Protein AF-A0A7V4H1N8-F1 (afdb_monomer)

Radius of gyration: 29.04 Å; Cα contacts (8 Å, |Δi|>4): 428; chains: 1; bounding box: 78×109×35 Å

Mean predicted aligned error: 13.59 Å

pLDDT: mean 73.39, std 21.51, range [33.09, 98.12]

Solvent-accessible surface area (backbone atoms only — not comparable to full-atom values): 13250 Å² total; per-residue (Å²): 132,89,78,88,85,82,90,78,92,80,89,81,82,91,89,83,93,83,90,78,86,80,76,76,77,77,75,70,74,79,65,76,69,74,79,71,74,61,67,60,74,43,73,48,53,51,88,74,30,43,25,30,51,66,88,40,84,41,83,59,72,70,41,77,42,72,74,36,90,90,30,36,21,34,62,51,60,20,40,83,95,45,52,34,33,47,34,38,64,31,66,91,41,71,71,44,54,27,16,41,36,35,38,37,34,39,89,49,87,56,62,81,44,67,63,59,52,39,61,76,29,47,44,42,25,52,69,87,46,76,58,65,59,37,29,22,35,67,70,40,51,20,93,80,40,88,93,43,79,34,27,34,33,31,44,24,27,65,66,65,44,80,46,37,60,70,40,35,42,35,39,34,47,69,47,72,45,77,50,52,28,34,35,33,47,30,31,16,75,55,69,58,86,66,60,46,66,75,40,78,69,77,92,70,71,77,83,83,77,65,80,84,74,61,80,86,67,90,78,135

Foldseek 3Di:
DDDDDDDDDDDDDDDDDDDDDPPPPPPPPPPPDPPPFFAFPDWAWLQQKWWQKQNDTDGFPWAAQPQHHPWIWGKFADDVPIWTKIKDAQAPPAFAWWKKKKKWKDPDQDDVCPLPVCQVFKWKDKQNHTAGFWFKADFDAQVRRPPGNITMMMTIDQGTDGDHHGIMMMITGHDHGIDITITIIGIGNHGGPRTDHTRDRPPDDDPPPPPPDDPCDDDD

Sequence (220 aa):
MTGHLQQERDQGCAWRRSGAAVLVLGAMLLAPAPCARALPSHELPVDGAVLVVDGSNTAPTVQRDVFGAGHHGVMLTGRRGIRNELRYVCRDVLEGAYCIGLPVVTPWDGYFSIGEADAWLLHIYHNDNRLVWTSHTEPLPPEKVAGQFRYQAELRVDQPVRLRPGDVVRFVWNADGGGQTLGALRLYAQRPDDAVGELEPPDGGKPRSIWLYAEWGETE

Secondary structure (DSSP, 8-state):
-------------------------------------PPPSEEE-GGG-EEEETTEEE---EETTBTBTT--EEEEEEBTTB-EEEEEE-SSPPSEEEEEEEEEE-SSS--TIIIIIHHHHEEEEETTEEE---EEE--B-GGGSTT-SS-EEEEEEEEEEEE-TT-EEEEEE-SSEEEEEE-PEEEESS--S-EESPPPP-SS-S----SSS-------

Nearest PDB structures (foldseek):
  7db5-assembly1_A  TM=5.109E-01  e=7.248E-01  Vibrio sp. EJY3
  4kvn-assembly1_A  TM=3.630E-01  e=1.852E-01  Influenza A virus (A/Perth/16/2009(H3N2))
  7wwo-assembly1_A  TM=2.764E-01  e=8.431E-02  Thermus thermophilus HB8
  7wwn-assembly1_A-2  TM=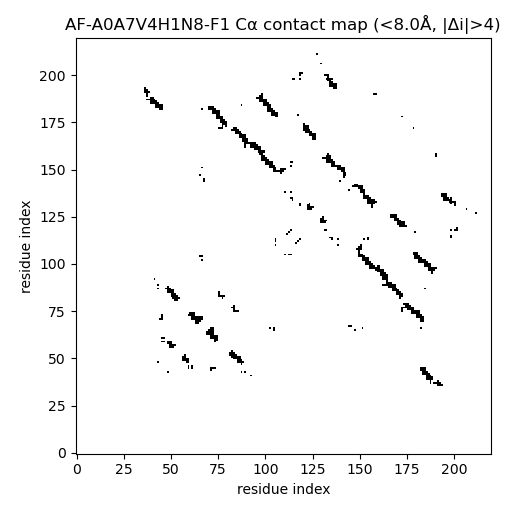2.656E-01  e=2.168E-01  Thermus thermophilus HB8

Structure (mmCIF, N/CA/C/O backbone):
data_AF-A0A7V4H1N8-F1
#
_entry.id   AF-A0A7V4H1N8-F1
#
loop_
_atom_site.group_PDB
_atom_site.id
_atom_site.type_symbol
_atom_site.label_atom_id
_atom_site.label_alt_id
_atom_site.label_comp_id
_atom_site.label_asym_id
_atom_site.label_entity_id
_atom_site.label_seq_id
_atom_site.pdbx_PDB_ins_code
_atom_site.Cartn_x
_atom_site.Cartn_y
_atom_site.Cartn_z
_atom_site.occupancy
_atom_site.B_iso_or_equiv
_atom_site.auth_seq_id
_atom_site.auth_comp_id
_atom_site.auth_asym_id
_atom_site.auth_atom_id
_atom_site.pdbx_PDB_model_num
ATOM 1 N N . MET A 1 1 ? 56.480 61.045 0.071 1.00 36.19 1 MET A N 1
ATOM 2 C CA . MET A 1 1 ? 57.169 61.353 1.343 1.00 36.19 1 MET A CA 1
ATOM 3 C C . MET A 1 1 ? 56.576 62.637 1.885 1.00 36.19 1 MET A C 1
ATOM 5 O O . MET A 1 1 ? 56.464 63.560 1.092 1.00 36.19 1 MET A O 1
ATOM 9 N N . THR A 1 2 ? 56.208 62.634 3.179 1.00 37.38 2 THR A N 1
ATOM 10 C CA . THR A 1 2 ? 55.685 63.753 4.008 1.00 37.38 2 THR A CA 1
ATOM 11 C C . THR A 1 2 ? 54.411 64.426 3.487 1.00 37.38 2 THR A C 1
ATOM 13 O O . THR A 1 2 ? 54.370 64.877 2.358 1.00 37.38 2 THR A O 1
ATOM 16 N N . GLY A 1 3 ? 53.315 64.571 4.219 1.00 33.94 3 GLY A N 1
ATOM 17 C CA . GLY A 1 3 ? 52.978 64.427 5.635 1.00 33.94 3 GLY A CA 1
ATOM 18 C C . GLY A 1 3 ? 51.609 65.124 5.771 1.00 33.94 3 GLY A C 1
ATOM 19 O O . GLY A 1 3 ? 51.370 66.109 5.089 1.00 33.94 3 GLY A O 1
ATOM 20 N N . HIS A 1 4 ? 50.632 64.502 6.426 1.00 38.41 4 HIS A N 1
ATOM 21 C CA . HIS A 1 4 ? 50.212 64.820 7.798 1.00 38.41 4 HIS A CA 1
ATOM 22 C C . HIS A 1 4 ? 49.109 65.894 7.908 1.00 38.41 4 HIS A C 1
ATOM 24 O O . HIS A 1 4 ? 49.203 66.950 7.299 1.00 38.41 4 HIS A O 1
ATOM 30 N N . LEU A 1 5 ? 48.164 65.596 8.817 1.00 44.38 5 LEU A N 1
ATOM 31 C CA . LEU A 1 5 ? 47.205 66.463 9.534 1.00 44.38 5 LEU A CA 1
ATOM 32 C C . LEU A 1 5 ? 45.811 66.586 8.876 1.00 44.38 5 LEU A C 1
ATOM 34 O O . LEU A 1 5 ? 45.702 67.084 7.767 1.00 44.38 5 LEU A O 1
ATOM 38 N N . GLN A 1 6 ? 44.704 66.024 9.385 1.00 41.44 6 GLN A N 1
ATOM 39 C CA . GLN A 1 6 ? 44.128 65.881 10.742 1.00 41.44 6 GLN A CA 1
ATOM 40 C C . GLN A 1 6 ? 43.298 67.096 11.194 1.00 41.44 6 GLN A C 1
ATOM 42 O O . GLN A 1 6 ? 43.843 68.186 11.298 1.00 41.44 6 GLN A O 1
ATOM 47 N N . GLN A 1 7 ? 42.032 66.799 11.557 1.00 40.22 7 GLN A N 1
ATOM 48 C CA . GLN A 1 7 ? 41.067 67.589 12.360 1.00 40.22 7 GLN A CA 1
ATOM 49 C C . GLN A 1 7 ? 40.596 68.916 11.728 1.00 40.22 7 GLN A C 1
ATOM 51 O O . GLN A 1 7 ? 41.327 69.546 10.992 1.00 40.22 7 GLN A O 1
ATOM 56 N N . GLU A 1 8 ? 39.366 69.409 11.880 1.00 39.75 8 GLU A N 1
ATOM 57 C CA . GLU A 1 8 ? 38.340 69.287 12.922 1.00 39.75 8 GLU A CA 1
ATOM 58 C C . GLU A 1 8 ? 37.005 69.794 12.322 1.00 39.75 8 GLU A C 1
ATOM 60 O O . GLU A 1 8 ? 36.997 70.713 11.509 1.00 39.75 8 GLU A O 1
ATOM 65 N N . ARG A 1 9 ? 35.900 69.056 12.487 1.00 42.84 9 ARG A N 1
ATOM 66 C CA . ARG A 1 9 ? 34.668 69.478 13.193 1.00 42.84 9 ARG A CA 1
ATOM 67 C C . ARG A 1 9 ? 34.371 70.988 13.221 1.00 42.84 9 ARG A C 1
ATOM 69 O O . ARG A 1 9 ? 35.075 71.720 13.892 1.00 42.84 9 ARG A O 1
ATOM 76 N N . ASP A 1 10 ? 33.226 71.371 12.647 1.00 42.41 10 ASP A N 1
ATOM 77 C CA . ASP A 1 10 ? 32.191 72.183 13.314 1.00 42.41 10 ASP A CA 1
ATOM 78 C C . ASP A 1 10 ? 30.881 72.161 12.491 1.00 42.41 10 ASP A C 1
ATOM 80 O O . ASP A 1 10 ? 30.914 72.210 11.266 1.00 42.41 10 ASP A O 1
ATOM 84 N N . GLN A 1 11 ? 29.768 71.715 13.101 1.00 40.31 11 GLN A N 1
ATOM 85 C CA . GLN A 1 11 ? 28.596 72.527 13.511 1.00 40.31 11 GLN A CA 1
ATOM 86 C C . GLN A 1 11 ? 27.851 73.168 12.320 1.00 40.31 11 GLN A C 1
ATOM 88 O O . GLN A 1 11 ? 28.445 73.838 11.498 1.00 40.31 11 GLN A O 1
ATOM 93 N N . GLY A 1 12 ? 26.539 73.079 12.126 1.00 33.28 12 GLY A N 1
ATOM 94 C CA . GLY A 1 12 ? 25.408 72.644 12.929 1.00 33.28 12 GLY A CA 1
ATOM 95 C C . GLY A 1 12 ? 24.125 73.190 12.269 1.00 33.28 12 GLY A C 1
ATOM 96 O O . GLY A 1 12 ? 24.182 74.033 11.381 1.00 33.28 12 GLY A O 1
ATOM 97 N N . CYS A 1 13 ? 22.973 72.708 12.738 1.00 35.00 13 CYS A N 1
ATOM 98 C CA . CYS A 1 13 ? 21.629 73.287 12.583 1.00 35.00 13 CYS A CA 1
ATOM 99 C C . CYS A 1 13 ? 21.018 73.492 11.176 1.00 35.00 13 CYS A C 1
ATOM 101 O O . CYS A 1 13 ? 21.088 74.549 10.565 1.00 35.00 13 CYS A O 1
ATOM 103 N N . ALA A 1 14 ? 20.249 72.476 10.773 1.00 42.22 14 ALA A N 1
ATOM 104 C CA . ALA A 1 14 ? 18.785 72.522 10.654 1.00 42.22 14 ALA A CA 1
ATOM 105 C C . ALA A 1 14 ? 18.113 73.741 9.976 1.00 42.22 14 ALA A C 1
ATOM 107 O O . ALA A 1 14 ? 18.062 74.826 10.540 1.00 42.22 14 ALA A O 1
ATOM 108 N N . TRP A 1 15 ? 17.437 73.479 8.847 1.00 37.47 15 TRP A N 1
ATOM 109 C CA . TRP A 1 15 ? 15.983 73.643 8.608 1.00 37.47 15 TRP A CA 1
ATOM 110 C C . TRP A 1 15 ? 15.708 73.882 7.113 1.00 37.47 15 TRP A C 1
ATOM 112 O O . TRP A 1 15 ? 15.990 74.962 6.609 1.00 37.47 15 TRP A O 1
ATOM 122 N N . ARG A 1 16 ? 15.054 72.921 6.436 1.00 40.91 16 ARG A N 1
ATOM 123 C CA . ARG A 1 16 ? 13.791 73.093 5.668 1.00 40.91 16 ARG A CA 1
ATOM 124 C C . ARG A 1 16 ? 13.566 71.972 4.638 1.00 40.91 16 ARG A C 1
ATOM 126 O O . ARG A 1 16 ? 14.177 71.929 3.584 1.00 40.91 16 ARG A O 1
ATOM 133 N N . ARG A 1 17 ? 12.606 71.109 4.988 1.00 46.38 17 ARG A N 1
ATOM 134 C CA . ARG A 1 17 ? 11.464 70.626 4.185 1.00 46.38 17 ARG A CA 1
ATOM 135 C C . ARG A 1 17 ? 11.637 70.551 2.659 1.00 46.38 17 ARG A C 1
ATOM 137 O O . ARG A 1 17 ? 11.555 71.574 1.991 1.00 46.38 17 ARG A O 1
ATOM 144 N N . SER A 1 18 ? 11.672 69.323 2.145 1.00 42.28 18 SER A N 1
ATOM 145 C CA . SER A 1 18 ? 10.957 68.791 0.959 1.00 42.28 18 SER A CA 1
ATOM 146 C C . SER A 1 18 ? 11.394 67.321 0.861 1.00 42.28 18 SER A C 1
ATOM 148 O O . SER A 1 18 ? 12.582 67.051 0.822 1.00 42.28 18 SER A O 1
ATOM 150 N N . GLY A 1 19 ? 10.555 66.307 1.040 1.00 42.22 19 GLY A N 1
ATOM 151 C CA . GLY A 1 19 ? 9.335 66.059 0.287 1.00 42.22 19 GLY A CA 1
ATOM 152 C C . GLY A 1 19 ? 9.613 64.920 -0.697 1.00 42.22 19 GLY A C 1
ATOM 153 O O . GLY A 1 19 ? 9.888 65.198 -1.851 1.00 42.22 19 GLY A O 1
ATOM 154 N N . ALA A 1 20 ? 9.599 63.669 -0.219 1.00 45.91 20 ALA A N 1
ATOM 155 C CA . ALA A 1 20 ? 9.390 62.452 -1.017 1.00 45.91 20 ALA A CA 1
ATOM 156 C C . ALA A 1 20 ? 9.331 61.240 -0.072 1.00 45.91 20 ALA A C 1
ATOM 158 O O . ALA A 1 20 ? 10.345 60.625 0.252 1.00 45.91 20 ALA A O 1
ATOM 159 N N . ALA A 1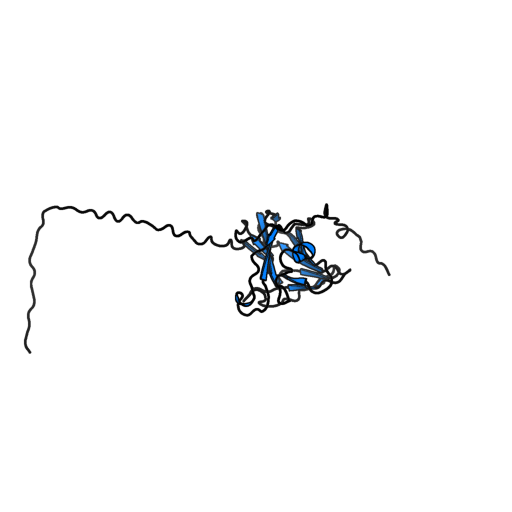 21 ? 8.131 60.909 0.406 1.00 45.09 21 ALA A N 1
ATOM 160 C CA . ALA A 1 21 ? 7.875 59.594 0.972 1.00 45.09 21 ALA A CA 1
ATOM 161 C C . ALA A 1 21 ? 7.887 58.589 -0.187 1.00 45.09 21 ALA A C 1
ATOM 163 O O . ALA A 1 21 ? 6.942 58.528 -0.972 1.00 45.09 21 ALA A O 1
ATOM 164 N N . VAL A 1 22 ? 8.979 57.839 -0.329 1.00 45.75 22 VAL A N 1
ATOM 165 C CA . VAL A 1 22 ? 9.028 56.680 -1.221 1.00 45.75 22 VAL A CA 1
ATOM 166 C C . VAL A 1 22 ? 8.189 55.585 -0.565 1.00 45.75 22 VAL A C 1
ATOM 168 O O . VAL A 1 22 ? 8.652 54.856 0.308 1.00 45.75 22 VAL A O 1
ATOM 171 N N . LEU A 1 23 ? 6.918 55.514 -0.959 1.00 41.91 23 LEU A N 1
ATOM 172 C CA . LEU A 1 23 ? 6.060 54.355 -0.745 1.00 41.91 23 LEU A CA 1
ATOM 173 C C . LEU A 1 23 ? 6.632 53.214 -1.593 1.00 41.91 23 LEU A C 1
ATOM 175 O O . LEU A 1 23 ? 6.311 53.070 -2.770 1.00 41.91 23 LEU A O 1
ATOM 179 N N . VAL A 1 24 ? 7.523 52.419 -1.000 1.00 47.19 24 VAL A N 1
ATOM 180 C CA . VAL A 1 24 ? 7.872 51.105 -1.540 1.00 47.19 24 VAL A CA 1
ATOM 181 C C . VAL A 1 24 ? 6.645 50.228 -1.320 1.00 47.19 24 VAL A C 1
ATOM 183 O O . VAL A 1 24 ? 6.477 49.616 -0.267 1.00 47.19 24 VAL A O 1
ATOM 186 N N . LEU A 1 25 ? 5.738 50.228 -2.301 1.00 46.75 25 LEU A N 1
ATOM 187 C CA . LEU A 1 25 ? 4.742 49.177 -2.442 1.00 46.75 25 LEU A CA 1
ATOM 188 C C . LEU A 1 25 ? 5.517 47.871 -2.612 1.00 46.75 25 LEU A C 1
ATOM 190 O O . LEU A 1 25 ? 6.024 47.560 -3.689 1.00 46.75 25 LEU A O 1
ATOM 194 N N . GLY A 1 26 ? 5.641 47.134 -1.512 1.00 43.41 26 GLY A N 1
ATOM 195 C CA . GLY A 1 26 ? 6.038 45.741 -1.522 1.00 43.41 26 GLY A CA 1
ATOM 196 C C . GLY A 1 26 ? 4.978 44.957 -2.278 1.00 43.41 26 GLY A C 1
ATOM 197 O O . GLY A 1 26 ? 4.041 44.435 -1.683 1.00 43.41 26 GLY A O 1
ATOM 198 N N . ALA A 1 27 ? 5.127 44.880 -3.598 1.00 47.78 27 ALA A N 1
ATOM 199 C CA . ALA A 1 27 ? 4.569 43.795 -4.376 1.00 47.78 27 ALA A CA 1
ATOM 200 C C . ALA A 1 27 ? 5.310 42.531 -3.927 1.00 47.78 27 ALA A C 1
ATOM 202 O O . ALA A 1 27 ? 6.293 42.111 -4.536 1.00 47.78 27 ALA A O 1
ATOM 203 N N . MET A 1 28 ? 4.874 41.961 -2.800 1.00 43.91 28 MET A N 1
ATOM 204 C CA . MET A 1 28 ? 5.100 40.553 -2.532 1.00 43.91 28 MET A CA 1
ATOM 205 C C . MET A 1 28 ? 4.472 39.823 -3.709 1.00 43.91 28 MET A C 1
ATOM 207 O O . MET A 1 28 ? 3.253 39.679 -3.794 1.00 43.91 28 MET A O 1
ATOM 211 N N . LEU A 1 29 ? 5.326 39.431 -4.655 1.00 43.62 29 LEU A N 1
ATOM 212 C CA . LEU A 1 29 ? 5.044 38.337 -5.554 1.00 43.62 29 LEU A CA 1
ATOM 213 C C . LEU A 1 29 ? 4.554 37.192 -4.669 1.00 43.62 29 LEU A C 1
ATOM 215 O O . LEU A 1 29 ? 5.343 36.543 -3.982 1.00 43.62 29 LEU A O 1
ATOM 219 N N . LEU A 1 30 ? 3.243 36.968 -4.679 1.00 48.72 30 LEU A N 1
ATOM 220 C CA . LEU A 1 30 ? 2.661 35.664 -4.425 1.00 48.72 30 LEU A CA 1
ATOM 221 C C . LEU A 1 30 ? 3.196 34.765 -5.539 1.00 48.72 30 LEU A C 1
ATOM 223 O O . LEU A 1 30 ? 2.529 34.519 -6.541 1.00 48.72 30 LEU A O 1
ATOM 227 N N . ALA A 1 31 ? 4.452 34.335 -5.402 1.00 50.91 31 ALA A N 1
ATOM 228 C CA . ALA A 1 31 ? 4.879 33.120 -6.052 1.00 50.91 31 ALA A CA 1
ATOM 229 C C . ALA A 1 31 ? 3.867 32.066 -5.588 1.00 50.91 31 ALA A C 1
ATOM 231 O O . ALA A 1 31 ? 3.656 31.957 -4.373 1.00 50.91 31 ALA A O 1
ATOM 232 N N . PRO A 1 32 ? 3.178 31.358 -6.500 1.00 48.09 32 PRO A N 1
ATOM 233 C CA . PRO A 1 32 ? 2.387 30.218 -6.085 1.00 48.09 32 PRO A CA 1
ATOM 234 C C . PRO A 1 32 ? 3.346 29.329 -5.302 1.00 48.09 32 PRO A C 1
ATOM 236 O O . PRO A 1 32 ? 4.372 28.897 -5.835 1.00 48.09 32 PRO A O 1
ATOM 239 N N . ALA A 1 33 ? 3.072 29.153 -4.007 1.00 47.06 33 ALA A N 1
ATOM 240 C CA . ALA A 1 33 ? 3.771 28.141 -3.244 1.00 47.06 33 ALA A CA 1
ATOM 241 C C . ALA A 1 33 ? 3.615 26.856 -4.064 1.00 47.06 33 ALA A C 1
ATOM 243 O O . ALA A 1 33 ? 2.483 26.569 -4.472 1.00 47.06 33 ALA A O 1
ATOM 244 N N . PRO A 1 34 ? 4.704 26.135 -4.392 1.00 47.19 34 PRO A N 1
ATOM 245 C CA . PRO A 1 34 ? 4.550 24.820 -4.988 1.00 47.19 34 PRO A CA 1
ATOM 246 C C . PRO A 1 34 ? 3.569 24.082 -4.086 1.00 47.19 34 PRO A C 1
ATOM 248 O O . PRO A 1 34 ? 3.806 24.035 -2.876 1.00 47.19 34 PRO A O 1
ATOM 251 N N . CYS A 1 35 ? 2.432 23.647 -4.641 1.00 41.91 35 CYS A N 1
ATOM 252 C CA . CYS A 1 35 ? 1.449 22.867 -3.904 1.00 41.91 35 CYS A CA 1
ATOM 253 C C . CYS A 1 35 ? 2.234 21.766 -3.202 1.00 41.91 35 CYS A C 1
ATOM 255 O O . CYS A 1 35 ? 2.865 20.926 -3.847 1.00 41.91 35 CYS A O 1
ATOM 257 N N . ALA A 1 36 ? 2.354 21.895 -1.882 1.00 54.81 36 ALA A N 1
ATOM 258 C CA . ALA A 1 36 ? 3.167 20.988 -1.109 1.00 54.81 36 ALA A CA 1
ATOM 259 C C . ALA A 1 36 ? 2.442 19.654 -1.189 1.00 54.81 36 ALA A C 1
ATOM 261 O O . ALA A 1 36 ? 1.352 19.522 -0.632 1.00 54.81 36 ALA A O 1
ATOM 262 N N . ARG A 1 37 ? 3.025 18.710 -1.937 1.00 63.69 37 ARG A N 1
ATOM 263 C CA . ARG A 1 37 ? 2.521 17.344 -2.060 1.00 63.69 37 ARG A CA 1
ATOM 264 C C . ARG A 1 37 ? 2.143 16.863 -0.665 1.00 63.69 37 ARG A C 1
ATOM 266 O O . ARG A 1 37 ? 2.990 16.894 0.233 1.00 63.69 37 ARG A O 1
ATOM 273 N N . ALA A 1 38 ? 0.881 16.485 -0.475 1.00 76.38 38 ALA A N 1
ATOM 274 C CA . ALA A 1 38 ? 0.396 16.073 0.834 1.00 76.38 38 ALA A CA 1
ATOM 275 C C . ALA A 1 38 ? 1.267 14.916 1.342 1.00 76.38 38 ALA A C 1
ATOM 277 O O . ALA A 1 38 ? 1.344 13.862 0.711 1.00 76.38 38 ALA A O 1
ATOM 278 N N . LEU A 1 39 ? 1.963 15.131 2.458 1.00 83.50 39 LEU A N 1
ATOM 279 C CA . LEU A 1 39 ? 2.742 14.081 3.099 1.00 83.50 39 LEU A CA 1
ATOM 280 C C . LEU A 1 39 ? 1.799 13.146 3.863 1.00 83.50 39 LEU A C 1
ATOM 282 O O . LEU A 1 39 ? 0.776 13.600 4.391 1.00 83.50 39 LEU A O 1
ATOM 286 N N . PRO A 1 40 ? 2.123 11.847 3.944 1.00 84.94 40 PRO A N 1
ATOM 287 C CA . PRO A 1 40 ? 1.351 10.933 4.764 1.00 84.94 40 PRO A CA 1
ATOM 288 C C . PRO A 1 40 ? 1.409 11.380 6.227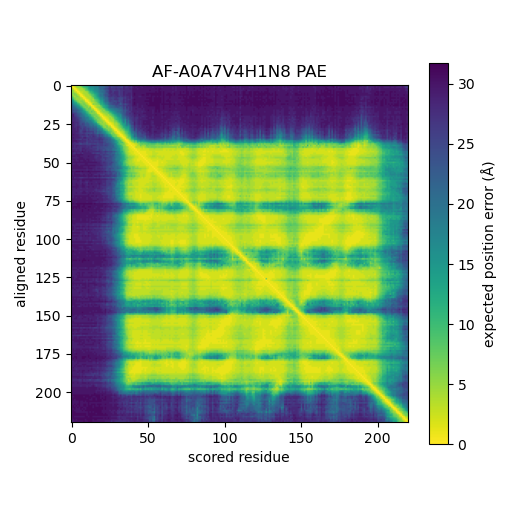 1.00 84.94 40 PRO A C 1
ATOM 290 O O . PRO A 1 40 ? 2.466 11.697 6.766 1.00 84.94 40 PRO A O 1
ATOM 293 N N . SER A 1 41 ? 0.245 11.399 6.870 1.00 91.69 41 SER A N 1
ATOM 294 C CA . SER A 1 41 ? 0.122 11.662 8.308 1.00 91.69 41 SER A CA 1
ATOM 295 C C . SER A 1 41 ? 0.646 10.501 9.154 1.00 91.69 41 SER A C 1
ATOM 297 O O . SER A 1 41 ? 1.144 10.718 10.255 1.00 91.69 41 SER A O 1
ATOM 299 N N . HIS A 1 42 ? 0.562 9.280 8.620 1.00 93.56 42 HIS A N 1
ATOM 300 C CA . HIS A 1 42 ? 1.156 8.078 9.189 1.00 93.56 42 HIS A CA 1
ATOM 301 C C . HIS A 1 42 ? 1.666 7.178 8.062 1.00 93.56 42 HIS A C 1
ATOM 303 O O . HIS A 1 42 ? 1.024 7.058 7.016 1.00 93.56 42 HIS A O 1
ATOM 309 N N . GLU A 1 43 ? 2.782 6.497 8.307 1.00 94.81 43 GLU A N 1
ATOM 310 C CA . GLU A 1 43 ? 3.255 5.390 7.479 1.00 94.81 43 GLU A CA 1
ATOM 311 C C . GLU A 1 43 ? 3.380 4.140 8.349 1.00 94.81 43 GLU A C 1
ATOM 313 O O . GLU A 1 43 ? 3.967 4.185 9.430 1.00 94.81 43 GLU A O 1
ATOM 318 N N . LEU A 1 44 ? 2.821 3.025 7.883 1.00 95.44 44 LEU A N 1
ATOM 319 C CA . LEU A 1 44 ? 2.998 1.724 8.514 1.00 95.44 44 LEU A CA 1
ATOM 320 C C . LEU A 1 44 ? 4.028 0.948 7.681 1.00 95.44 44 LEU A C 1
ATOM 322 O O . LEU A 1 44 ? 3.721 0.569 6.546 1.00 95.44 44 LEU A O 1
ATOM 326 N N . PRO A 1 45 ? 5.254 0.743 8.198 1.00 94.12 45 PRO A N 1
ATOM 327 C CA . PRO A 1 45 ? 6.337 0.142 7.434 1.00 94.12 45 PRO A CA 1
ATOM 328 C C . PRO A 1 45 ? 6.070 -1.338 7.162 1.00 94.12 45 PRO A C 1
ATOM 330 O O . PRO A 1 45 ? 5.424 -2.025 7.956 1.00 94.12 45 PRO A O 1
ATOM 333 N N . VAL A 1 46 ? 6.631 -1.847 6.065 1.00 93.31 46 VAL A N 1
ATOM 334 C CA . VAL A 1 46 ? 6.504 -3.263 5.683 1.00 93.31 46 VAL A CA 1
ATOM 335 C C . VAL A 1 46 ? 7.084 -4.216 6.735 1.00 93.31 46 VAL A C 1
ATOM 337 O O . VAL A 1 46 ? 6.581 -5.322 6.895 1.00 93.31 46 VAL A O 1
ATOM 340 N N . ASP A 1 47 ? 8.087 -3.779 7.503 1.00 91.31 47 ASP A N 1
ATOM 341 C CA . ASP A 1 47 ? 8.676 -4.544 8.610 1.00 91.31 47 ASP A CA 1
ATOM 342 C C . ASP A 1 47 ? 7.705 -4.742 9.786 1.00 91.31 47 ASP A C 1
ATOM 344 O O . ASP A 1 47 ? 7.846 -5.683 10.564 1.00 91.31 47 ASP A O 1
ATOM 348 N N . GLY A 1 48 ? 6.712 -3.857 9.921 1.00 90.25 48 GLY A N 1
ATOM 349 C CA . GLY A 1 48 ? 5.641 -3.965 10.914 1.00 90.25 48 GLY A CA 1
ATOM 350 C C . GLY A 1 48 ? 4.431 -4.767 10.429 1.00 90.25 48 GLY A C 1
ATOM 351 O O . GLY A 1 48 ? 3.479 -4.955 11.192 1.00 90.25 48 GLY A O 1
ATOM 352 N N . ALA A 1 49 ? 4.437 -5.217 9.172 1.00 94.06 49 ALA A N 1
ATOM 353 C CA . ALA A 1 49 ? 3.358 -5.996 8.588 1.00 94.06 49 ALA A CA 1
ATOM 354 C C . ALA A 1 49 ? 3.510 -7.494 8.885 1.00 94.06 49 ALA A C 1
ATOM 356 O O . ALA A 1 49 ? 4.604 -8.017 9.092 1.00 94.06 49 ALA A O 1
ATOM 357 N N . VAL A 1 50 ? 2.388 -8.209 8.858 1.00 93.31 50 VAL A N 1
ATOM 358 C CA . VAL A 1 50 ? 2.353 -9.673 8.944 1.00 93.31 50 VAL A CA 1
ATOM 359 C C . VAL A 1 50 ? 2.024 -10.228 7.568 1.00 93.31 50 VAL A C 1
ATOM 361 O O . VAL A 1 50 ? 1.000 -9.864 6.989 1.00 93.31 50 VAL A O 1
ATOM 364 N N . LEU A 1 51 ? 2.866 -11.124 7.057 1.00 92.00 51 LEU A N 1
ATOM 365 C CA . LEU A 1 51 ? 2.540 -11.899 5.868 1.00 92.00 51 LEU A CA 1
ATOM 366 C C . LEU A 1 51 ? 1.732 -13.123 6.302 1.00 92.00 51 LEU A C 1
ATOM 368 O O . LEU A 1 51 ? 2.175 -13.895 7.143 1.00 92.00 51 LEU A O 1
ATOM 372 N N . VAL A 1 52 ? 0.548 -13.317 5.742 1.00 89.88 52 VAL A N 1
ATOM 373 C CA . VAL A 1 52 ? -0.253 -14.520 5.962 1.00 89.88 52 VAL A CA 1
ATOM 374 C C . VAL A 1 52 ? -0.178 -15.370 4.711 1.00 89.88 52 VAL A C 1
ATOM 376 O O . VAL A 1 52 ? -0.645 -14.944 3.655 1.00 89.88 52 VAL A O 1
ATOM 379 N N . VAL A 1 53 ? 0.407 -16.557 4.849 1.00 85.62 53 VAL A N 1
ATOM 380 C CA . VAL A 1 53 ? 0.519 -17.562 3.791 1.00 85.62 53 VAL A CA 1
ATOM 381 C C . VAL A 1 53 ? -0.267 -18.777 4.242 1.00 85.62 53 VAL A C 1
ATOM 383 O O . VAL A 1 53 ? 0.041 -19.358 5.278 1.00 85.62 53 VAL A O 1
ATOM 386 N N . ASP A 1 54 ? -1.310 -19.125 3.496 1.00 83.94 54 ASP A N 1
ATOM 387 C CA . ASP A 1 54 ? -2.175 -20.272 3.797 1.00 83.94 54 ASP A CA 1
ATOM 388 C C . ASP A 1 54 ? -2.734 -20.257 5.234 1.00 83.94 54 ASP A C 1
ATOM 390 O O . ASP A 1 54 ? -2.650 -21.215 5.998 1.00 83.94 54 ASP A O 1
ATOM 394 N N . GLY A 1 55 ? -3.203 -19.083 5.670 1.00 83.25 55 GLY A N 1
ATOM 395 C CA . GLY A 1 55 ? -3.710 -18.877 7.032 1.00 83.25 55 GLY A CA 1
ATOM 396 C C . GLY A 1 55 ? -2.634 -18.799 8.123 1.00 83.25 55 GLY A C 1
ATOM 397 O O . GLY A 1 55 ? -2.942 -18.381 9.239 1.00 83.25 55 GLY A O 1
ATOM 398 N N . SER A 1 56 ? -1.376 -19.109 7.808 1.00 87.69 56 SER A N 1
ATOM 399 C CA . SER A 1 56 ? -0.261 -19.069 8.751 1.00 87.69 56 SER A CA 1
ATOM 400 C C . SER A 1 56 ? 0.460 -17.724 8.724 1.00 87.69 56 SER A C 1
ATOM 402 O O . SER A 1 56 ? 0.874 -17.230 7.673 1.00 87.69 56 SER A O 1
ATOM 404 N N . ASN A 1 57 ? 0.650 -17.134 9.904 1.00 90.75 57 ASN A N 1
ATOM 405 C CA . ASN A 1 57 ? 1.426 -15.907 10.056 1.00 90.75 57 ASN A CA 1
ATOM 406 C C . ASN A 1 57 ? 2.916 -16.201 9.850 1.00 90.75 57 ASN A C 1
ATOM 408 O O . ASN A 1 57 ? 3.509 -16.999 10.573 1.00 90.75 57 ASN A O 1
ATOM 412 N N . THR A 1 58 ? 3.522 -15.503 8.901 1.00 86.69 58 THR A N 1
ATOM 413 C CA . THR A 1 58 ? 4.929 -15.599 8.524 1.00 86.69 58 THR A CA 1
ATOM 414 C C . THR A 1 58 ? 5.533 -14.194 8.502 1.00 86.69 58 THR A C 1
ATOM 416 O O . THR A 1 58 ? 4.844 -13.203 8.250 1.00 86.69 58 THR A O 1
ATOM 419 N N . ALA A 1 59 ? 6.830 -14.080 8.781 1.00 84.75 59 ALA A N 1
ATOM 420 C CA . ALA A 1 59 ? 7.528 -12.815 8.582 1.00 84.75 59 ALA A CA 1
ATOM 421 C C . ALA A 1 59 ? 7.670 -12.536 7.072 1.00 84.75 59 ALA A C 1
ATOM 423 O O . ALA A 1 59 ? 8.062 -13.439 6.325 1.00 84.75 59 ALA A O 1
ATOM 424 N N . PRO A 1 60 ? 7.368 -11.319 6.591 1.00 86.69 60 PRO A N 1
ATOM 425 C CA . PRO A 1 60 ? 7.571 -10.986 5.190 1.00 86.69 60 PRO A CA 1
ATOM 426 C C . PRO A 1 60 ? 9.063 -11.008 4.826 1.00 86.69 60 PRO A C 1
ATOM 428 O O . PRO A 1 60 ? 9.919 -10.592 5.606 1.00 86.69 60 PRO A O 1
ATOM 431 N N . THR A 1 61 ? 9.393 -11.453 3.611 1.00 89.69 61 THR A N 1
ATOM 432 C CA . THR A 1 61 ? 10.745 -11.263 3.061 1.00 89.69 61 THR A CA 1
ATOM 433 C C . THR A 1 61 ? 10.881 -9.821 2.579 1.00 89.69 61 THR A C 1
ATOM 435 O O . THR A 1 61 ? 10.409 -9.463 1.500 1.00 89.69 61 THR A O 1
ATOM 438 N N . VAL A 1 62 ? 11.509 -8.990 3.409 1.00 92.50 62 VAL A N 1
ATOM 439 C CA . VAL A 1 62 ? 11.692 -7.560 3.149 1.00 92.50 62 VAL A CA 1
ATOM 440 C C . VAL A 1 62 ? 12.850 -7.328 2.176 1.00 92.50 62 VAL A C 1
ATOM 442 O O . VAL A 1 62 ? 13.993 -7.713 2.427 1.00 92.50 62 VAL A O 1
ATOM 445 N N . GLN A 1 63 ? 12.553 -6.654 1.070 1.00 91.50 63 GLN A N 1
ATOM 446 C CA . GLN A 1 63 ? 13.524 -6.122 0.125 1.00 91.50 63 GLN A CA 1
ATOM 447 C C . GLN A 1 63 ? 13.906 -4.700 0.551 1.00 91.50 63 GLN A C 1
ATOM 449 O O . GLN A 1 63 ? 13.065 -3.799 0.594 1.00 91.50 63 GLN A O 1
ATOM 454 N N . ARG A 1 64 ? 15.181 -4.492 0.882 1.00 91.25 64 ARG A N 1
ATOM 455 C CA . ARG A 1 64 ? 15.668 -3.196 1.368 1.00 91.25 64 ARG A CA 1
ATOM 456 C C . ARG A 1 64 ? 15.767 -2.173 0.243 1.00 91.25 64 ARG A C 1
ATOM 458 O O . ARG A 1 64 ? 16.133 -2.509 -0.876 1.00 91.25 64 ARG A O 1
ATOM 465 N N . ASP A 1 65 ? 15.446 -0.934 0.591 1.00 88.00 65 ASP A N 1
ATOM 466 C CA . ASP A 1 65 ? 15.583 0.278 -0.227 1.00 88.00 65 ASP A CA 1
ATOM 467 C C . ASP A 1 65 ? 14.961 0.222 -1.637 1.00 88.00 65 ASP A C 1
ATOM 469 O O . ASP A 1 65 ? 15.339 0.979 -2.535 1.00 88.00 65 ASP A O 1
ATOM 473 N N . VAL A 1 66 ? 13.957 -0.642 -1.835 1.00 86.88 66 VAL A N 1
ATOM 474 C CA . VAL A 1 66 ? 13.239 -0.790 -3.114 1.00 86.88 66 VAL A CA 1
ATOM 475 C C . VAL A 1 66 ? 12.426 0.449 -3.481 1.00 86.88 66 VAL A C 1
ATOM 477 O O . VAL A 1 66 ? 12.118 0.643 -4.646 1.00 86.88 66 VAL A O 1
ATOM 480 N N . PHE A 1 67 ? 12.155 1.358 -2.555 1.00 86.25 67 PHE A N 1
ATOM 481 C CA . PHE A 1 67 ? 11.520 2.647 -2.848 1.00 86.25 67 PHE A CA 1
ATOM 482 C C . PHE A 1 67 ? 12.464 3.832 -2.580 1.00 86.25 67 PHE A C 1
ATOM 484 O O . PHE A 1 67 ? 12.020 4.964 -2.406 1.00 86.25 67 PHE A O 1
ATOM 491 N N . GLY A 1 68 ? 13.776 3.576 -2.532 1.00 85.00 68 GLY A N 1
ATOM 492 C CA . GLY A 1 68 ? 14.796 4.540 -2.121 1.00 85.00 68 GLY A CA 1
ATOM 493 C C . GLY A 1 68 ? 15.291 4.288 -0.695 1.00 85.00 68 GLY A C 1
ATOM 494 O O . GLY A 1 68 ? 14.792 3.410 0.007 1.00 85.00 68 GLY A O 1
ATOM 495 N N . ALA A 1 69 ? 16.302 5.048 -0.271 1.00 85.44 69 ALA A N 1
ATOM 496 C CA . ALA A 1 69 ? 16.980 4.841 1.009 1.00 85.44 69 ALA A CA 1
ATOM 497 C C . ALA A 1 69 ? 16.001 4.877 2.198 1.00 85.44 69 ALA A C 1
ATOM 499 O O . ALA A 1 69 ? 15.301 5.865 2.398 1.00 85.44 69 ALA A O 1
ATOM 500 N N . GLY A 1 70 ? 15.966 3.801 2.987 1.00 86.75 70 GLY A N 1
ATOM 501 C CA . GLY A 1 70 ? 15.072 3.645 4.136 1.00 86.75 70 GLY A CA 1
ATOM 502 C C . GLY A 1 70 ? 13.643 3.220 3.784 1.00 86.75 70 GLY A C 1
ATOM 503 O O . GLY A 1 70 ? 12.851 2.972 4.688 1.00 86.75 70 GLY A O 1
ATOM 504 N N . HIS A 1 71 ? 13.304 3.086 2.500 1.00 88.88 71 HIS A N 1
ATOM 505 C CA . HIS A 1 71 ? 11.963 2.719 2.053 1.00 88.88 71 HIS A CA 1
ATOM 506 C C . HIS A 1 71 ? 11.966 1.300 1.482 1.00 88.88 71 HIS A C 1
ATOM 508 O O . HIS A 1 71 ? 12.314 1.047 0.326 1.00 88.88 71 HIS A O 1
ATOM 514 N N . HIS A 1 72 ? 11.630 0.349 2.346 1.00 92.50 72 HIS A N 1
ATOM 515 C CA . HIS A 1 72 ? 11.655 -1.077 2.043 1.00 92.50 72 HIS A CA 1
ATOM 516 C C . HIS A 1 72 ? 10.364 -1.543 1.363 1.00 92.50 72 HIS A C 1
ATOM 518 O O . HIS A 1 72 ? 9.339 -0.861 1.401 1.00 92.50 72 HIS A O 1
ATOM 524 N N . GLY A 1 73 ? 10.417 -2.720 0.744 1.00 92.81 73 GLY A N 1
ATOM 525 C CA . GLY A 1 73 ? 9.275 -3.326 0.075 1.00 92.81 73 GLY A CA 1
ATOM 526 C C . GLY A 1 73 ? 9.134 -4.816 0.360 1.00 92.81 73 GLY A C 1
ATOM 527 O O . GLY A 1 73 ? 10.084 -5.482 0.757 1.00 92.81 73 GLY A O 1
ATOM 528 N N . VAL A 1 74 ? 7.944 -5.358 0.132 1.00 92.56 74 VAL A N 1
ATOM 529 C CA . VAL A 1 74 ? 7.636 -6.788 0.245 1.00 92.56 74 VAL A CA 1
ATOM 530 C C . VAL A 1 74 ? 6.913 -7.225 -1.014 1.00 92.56 74 VAL A C 1
ATOM 532 O O . VAL A 1 74 ? 5.930 -6.613 -1.417 1.00 92.56 74 VAL A O 1
ATOM 535 N N . MET A 1 75 ? 7.392 -8.291 -1.648 1.00 89.25 75 MET A N 1
ATOM 536 C CA . MET A 1 75 ? 6.699 -8.875 -2.792 1.00 89.25 75 MET A CA 1
ATOM 537 C C . MET A 1 75 ? 5.708 -9.919 -2.297 1.00 89.25 75 MET A C 1
ATOM 539 O O . MET A 1 75 ? 6.086 -10.842 -1.575 1.00 89.25 75 MET A O 1
ATOM 543 N N . LEU A 1 76 ? 4.450 -9.787 -2.711 1.00 84.69 76 LEU A N 1
ATOM 544 C CA . LEU A 1 76 ? 3.483 -10.865 -2.562 1.00 84.69 76 LEU A CA 1
ATOM 545 C C . LEU A 1 76 ? 3.663 -11.844 -3.719 1.00 84.69 76 LEU A C 1
ATOM 547 O O . LEU A 1 76 ? 3.538 -11.484 -4.888 1.00 84.69 76 LEU A O 1
ATOM 551 N N . THR A 1 77 ? 3.979 -13.091 -3.389 1.00 76.19 77 THR A N 1
ATOM 552 C CA . THR A 1 77 ? 4.026 -14.186 -4.355 1.00 76.19 77 THR A CA 1
ATOM 553 C C . THR A 1 77 ? 2.699 -14.915 -4.325 1.00 76.19 77 THR A C 1
ATOM 555 O O . THR A 1 77 ? 2.357 -15.557 -3.337 1.00 76.19 77 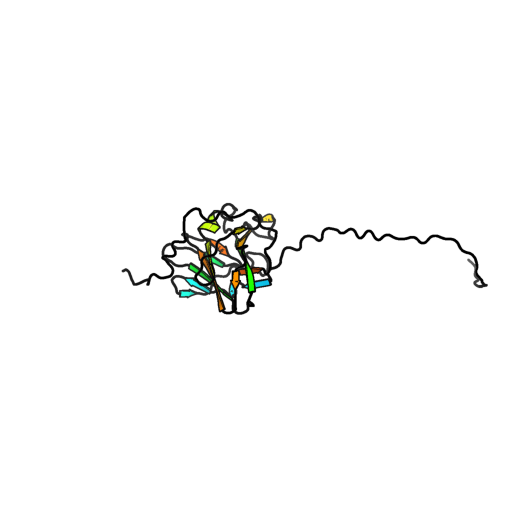THR A O 1
ATOM 558 N N . GLY A 1 78 ? 1.936 -14.799 -5.398 1.00 66.00 78 GLY A N 1
ATOM 559 C CA . GLY A 1 78 ? 0.695 -15.520 -5.569 1.00 66.00 78 GLY A CA 1
ATOM 560 C C . GLY A 1 78 ? 0.914 -16.959 -6.008 1.00 66.00 78 GLY A C 1
ATOM 561 O O . GLY A 1 78 ? 1.782 -17.272 -6.825 1.00 66.00 78 GLY A O 1
ATOM 562 N N . ARG A 1 79 ? 0.087 -17.850 -5.477 1.00 66.69 79 ARG A N 1
ATOM 563 C CA . ARG A 1 79 ? -0.104 -19.201 -5.996 1.00 66.69 79 ARG A CA 1
ATOM 564 C C . ARG A 1 79 ? -1.583 -19.523 -5.871 1.00 66.69 79 ARG A C 1
ATOM 566 O O . ARG A 1 79 ? -2.142 -19.370 -4.789 1.00 66.69 79 ARG A O 1
ATOM 573 N N . ARG A 1 80 ? -2.221 -19.962 -6.953 1.00 61.62 80 ARG A N 1
ATOM 574 C CA . ARG A 1 80 ? -3.630 -20.361 -6.977 1.00 61.62 80 ARG A CA 1
ATOM 575 C C . ARG A 1 80 ? -3.868 -21.370 -5.872 1.00 61.62 80 ARG A C 1
ATOM 577 O O . ARG A 1 80 ? -3.138 -22.351 -5.760 1.00 61.62 80 ARG A O 1
ATOM 584 N N . GLY A 1 81 ? -4.886 -21.107 -5.062 1.00 63.25 81 GLY A N 1
ATOM 585 C CA . GLY A 1 81 ? -5.236 -21.935 -3.912 1.00 63.25 81 GLY A CA 1
ATOM 586 C C . GLY A 1 81 ? -4.474 -21.607 -2.626 1.00 63.25 81 GLY A C 1
ATOM 587 O O . GLY A 1 81 ? -4.925 -22.028 -1.574 1.00 63.25 81 GLY A O 1
ATOM 588 N N . ILE A 1 82 ? -3.394 -20.814 -2.668 1.00 69.44 82 ILE A N 1
ATOM 589 C CA . ILE A 1 82 ? -2.694 -20.336 -1.468 1.00 69.44 82 ILE A CA 1
ATOM 590 C C . ILE A 1 82 ? -3.043 -18.873 -1.227 1.00 69.44 82 ILE A C 1
ATOM 592 O O . ILE A 1 82 ? -2.683 -17.976 -1.997 1.00 69.44 82 ILE A O 1
ATOM 596 N N . ARG A 1 83 ? -3.713 -18.621 -0.105 1.00 71.50 83 ARG A N 1
ATOM 597 C CA . ARG A 1 83 ? -4.020 -17.270 0.361 1.00 71.50 83 ARG A CA 1
ATOM 598 C C . ARG A 1 83 ? -2.725 -16.557 0.755 1.00 71.50 83 ARG A C 1
ATOM 600 O O . ARG A 1 83 ? -2.051 -17.004 1.677 1.00 71.50 83 ARG A O 1
ATOM 607 N N . ASN A 1 84 ? -2.408 -15.457 0.072 1.00 83.62 84 ASN A N 1
ATOM 608 C CA . ASN A 1 84 ? -1.249 -14.612 0.360 1.00 83.62 84 ASN A CA 1
ATOM 609 C C . ASN A 1 84 ? -1.716 -13.195 0.683 1.00 83.62 84 ASN A C 1
ATOM 611 O O . ASN A 1 84 ? -2.268 -12.507 -0.180 1.00 83.62 84 ASN A O 1
ATOM 615 N N . GLU A 1 85 ? -1.504 -12.769 1.926 1.00 89.38 85 GLU A N 1
ATOM 616 C CA . GLU A 1 85 ? -1.942 -11.456 2.390 1.00 89.38 85 GLU A CA 1
ATOM 617 C C . GLU A 1 85 ? -0.850 -10.711 3.134 1.00 89.38 85 GLU A C 1
ATOM 619 O O . GLU A 1 85 ? -0.242 -11.261 4.047 1.00 89.38 85 GLU A O 1
ATOM 624 N N . LEU A 1 86 ? -0.678 -9.429 2.831 1.00 93.50 86 LEU A N 1
ATOM 625 C CA . LEU A 1 86 ? 0.075 -8.523 3.689 1.00 93.50 86 LEU A CA 1
ATOM 626 C C . LEU A 1 86 ? -0.906 -7.785 4.600 1.00 93.50 86 LEU A C 1
ATOM 628 O O . LEU A 1 86 ? -1.798 -7.092 4.109 1.00 93.50 86 LEU A O 1
ATOM 632 N N . ARG A 1 87 ? -0.767 -7.938 5.918 1.00 95.19 87 ARG A N 1
ATOM 633 C CA . ARG A 1 87 ? -1.660 -7.333 6.914 1.00 95.19 87 ARG A CA 1
ATOM 634 C C . ARG A 1 87 ? -0.940 -6.265 7.723 1.00 95.19 87 ARG A C 1
ATOM 636 O O . ARG A 1 87 ? 0.073 -6.540 8.361 1.00 95.19 87 ARG A O 1
ATOM 643 N N . TYR A 1 88 ? -1.539 -5.085 7.771 1.00 96.06 88 TYR A N 1
ATOM 644 C CA . TYR A 1 88 ? -1.148 -3.980 8.630 1.00 96.06 88 TYR A CA 1
ATOM 645 C C . TYR A 1 88 ? -2.162 -3.846 9.758 1.00 96.06 88 TYR A C 1
ATOM 647 O O . TYR A 1 88 ? -3.350 -3.652 9.505 1.00 96.06 88 TYR A O 1
ATOM 655 N N . VAL A 1 89 ? -1.701 -3.945 11.004 1.00 95.81 89 VAL A N 1
ATOM 656 C CA . VAL A 1 89 ? -2.531 -3.637 12.174 1.00 95.81 89 VAL A CA 1
ATOM 657 C C . VAL A 1 89 ? -2.303 -2.175 12.534 1.00 95.81 89 VAL A C 1
ATOM 659 O O . VAL A 1 89 ? -1.178 -1.782 12.839 1.00 95.81 89 VAL A O 1
ATOM 662 N N . CYS A 1 90 ? -3.365 -1.378 12.536 1.00 96.25 90 CYS A N 1
ATOM 663 C CA . CYS A 1 90 ? -3.363 0.035 12.897 1.00 96.25 90 CYS A CA 1
ATOM 664 C C . CYS A 1 90 ? -3.173 0.212 14.413 1.00 96.25 90 CYS A C 1
ATOM 666 O O . CYS A 1 90 ? -4.086 0.653 15.094 1.00 96.25 90 CYS A O 1
ATOM 668 N N . ARG A 1 91 ? -2.029 -0.186 14.984 1.00 95.00 91 ARG A N 1
ATOM 669 C CA . ARG A 1 91 ? -1.789 -0.130 16.442 1.00 95.00 91 ARG A CA 1
ATOM 670 C C . ARG A 1 91 ? -1.653 1.305 16.948 1.00 95.00 91 ARG A C 1
ATOM 672 O O . ARG A 1 91 ? -2.333 1.682 17.894 1.00 95.00 91 ARG A O 1
ATOM 679 N N . ASP A 1 92 ? -0.830 2.087 16.256 1.00 92.81 92 ASP A N 1
ATOM 680 C CA . ASP A 1 92 ? -0.439 3.447 16.647 1.00 92.81 92 ASP A CA 1
ATOM 681 C C . ASP A 1 92 ? -1.052 4.520 15.727 1.00 92.81 92 ASP A C 1
ATOM 683 O O . ASP A 1 92 ? -0.558 5.642 15.621 1.00 92.81 92 ASP A O 1
ATOM 687 N N . VAL A 1 93 ? -2.129 4.164 15.023 1.00 94.56 93 VAL A N 1
ATOM 688 C CA . VAL A 1 93 ? -2.882 5.080 14.158 1.00 94.56 93 VAL A CA 1
ATOM 689 C C . VAL A 1 93 ? -3.998 5.702 14.984 1.00 94.56 93 VAL A C 1
ATOM 691 O O . VAL A 1 93 ? -4.820 4.983 15.554 1.00 94.56 93 VAL A O 1
ATOM 694 N N . LEU A 1 94 ? -4.034 7.033 15.050 1.00 95.44 94 LEU A N 1
ATOM 695 C CA . LEU A 1 94 ? -5.112 7.748 15.731 1.00 95.44 94 LEU A CA 1
ATOM 696 C C . LEU A 1 94 ? -6.453 7.487 15.038 1.00 95.44 94 LEU A C 1
ATOM 698 O O . LEU A 1 94 ? -6.513 7.255 13.833 1.00 95.44 94 LEU A O 1
ATOM 702 N N . GLU A 1 95 ? -7.546 7.533 15.799 1.00 97.44 95 GLU A N 1
ATOM 703 C CA . GLU A 1 95 ? -8.865 7.444 15.180 1.00 97.44 95 GLU A CA 1
ATOM 704 C C . GLU A 1 95 ? -9.102 8.652 14.263 1.00 97.44 95 GLU A C 1
ATOM 706 O O . GLU A 1 95 ? -8.963 9.803 14.682 1.00 97.44 95 GLU A O 1
ATOM 711 N N . GLY A 1 96 ? 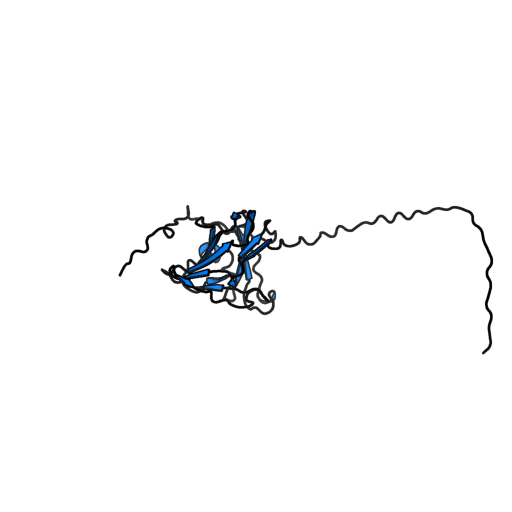-9.487 8.393 13.015 1.00 97.25 96 GLY A N 1
ATOM 712 C CA . GLY A 1 96 ? -9.647 9.439 12.014 1.00 97.25 96 GLY A CA 1
ATOM 713 C C . GLY A 1 96 ? -10.110 8.912 10.664 1.00 97.25 96 GLY A C 1
ATOM 714 O O . GLY A 1 96 ? -10.250 7.708 10.458 1.00 97.25 96 GLY A O 1
ATOM 715 N N . ALA A 1 97 ? -10.382 9.832 9.742 1.00 98.00 97 ALA A N 1
ATOM 716 C CA . ALA A 1 97 ? -10.683 9.513 8.353 1.00 98.00 97 ALA A CA 1
ATOM 717 C C . ALA A 1 97 ? -9.421 9.719 7.508 1.00 98.00 97 ALA A C 1
ATOM 719 O O . ALA A 1 97 ? -8.847 10.807 7.530 1.00 98.00 97 ALA A O 1
ATOM 720 N N . TYR A 1 98 ? -9.007 8.687 6.776 1.00 97.88 98 TYR A N 1
ATOM 721 C CA . TYR A 1 98 ? -7.755 8.685 6.025 1.00 97.88 98 TYR A CA 1
ATOM 722 C C . TYR A 1 98 ? -7.970 8.238 4.584 1.00 97.88 98 TYR A C 1
ATOM 724 O O . TYR A 1 98 ? -8.660 7.252 4.332 1.00 97.88 98 TYR A O 1
ATOM 732 N N . CYS A 1 99 ? -7.335 8.927 3.641 1.00 96.94 99 CYS A N 1
ATOM 733 C CA . CYS A 1 99 ? -7.108 8.376 2.307 1.00 96.94 99 CYS A CA 1
ATOM 734 C C . CYS A 1 99 ? -5.928 7.402 2.387 1.00 96.94 99 CYS A C 1
ATOM 736 O O . CYS A 1 99 ? -4.977 7.638 3.140 1.00 96.94 99 CYS A O 1
ATOM 738 N N . ILE A 1 100 ? -5.984 6.313 1.627 1.00 96.69 100 ILE A N 1
ATOM 739 C CA . ILE A 1 100 ? -4.963 5.261 1.668 1.00 96.69 100 ILE A CA 1
ATOM 740 C C . ILE A 1 100 ? -4.103 5.345 0.412 1.00 96.69 100 ILE A C 1
ATOM 742 O O . ILE A 1 100 ? -4.642 5.402 -0.689 1.00 96.69 100 ILE A O 1
ATOM 746 N N . GLY A 1 101 ? -2.784 5.300 0.580 1.00 95.38 101 GLY A N 1
ATOM 747 C CA . GLY A 1 101 ? -1.824 5.097 -0.499 1.00 95.38 101 GLY A CA 1
ATOM 748 C C . GLY A 1 101 ? -0.990 3.841 -0.278 1.00 95.38 101 GLY A C 1
ATOM 749 O O . GLY A 1 101 ? -0.662 3.479 0.855 1.00 95.38 101 GLY A O 1
ATOM 750 N N . LEU A 1 102 ? -0.635 3.182 -1.374 1.00 95.06 102 LEU A N 1
ATOM 751 C CA . LEU A 1 102 ? 0.264 2.041 -1.385 1.00 95.06 102 LEU A CA 1
ATOM 752 C C . LEU A 1 102 ? 1.300 2.214 -2.499 1.00 95.06 102 LEU A C 1
ATOM 754 O O . LEU A 1 102 ? 0.956 2.058 -3.673 1.00 95.06 102 LEU A O 1
ATOM 758 N N . PRO A 1 103 ? 2.565 2.505 -2.158 1.00 93.31 103 PRO A N 1
ATOM 759 C CA . PRO A 1 103 ? 3.655 2.480 -3.118 1.00 93.31 103 PRO A CA 1
ATOM 760 C C . PRO A 1 103 ? 3.803 1.079 -3.713 1.00 93.31 103 PRO A C 1
ATOM 762 O O . PRO A 1 103 ? 3.801 0.085 -2.984 1.00 93.31 103 PRO A O 1
ATOM 765 N N . VAL A 1 104 ? 3.953 1.002 -5.029 1.00 90.38 104 VAL A N 1
ATOM 766 C CA . VAL A 1 104 ? 4.169 -0.239 -5.773 1.00 90.38 104 VAL A CA 1
ATOM 767 C C . VAL A 1 104 ? 5.361 -0.095 -6.714 1.00 90.38 104 VAL A C 1
ATOM 769 O O . VAL A 1 104 ? 5.549 0.952 -7.336 1.00 90.38 104 VAL A O 1
ATOM 772 N N . VAL A 1 105 ? 6.173 -1.149 -6.803 1.00 87.69 105 VAL A N 1
ATOM 773 C CA . VAL A 1 105 ? 7.248 -1.288 -7.792 1.00 87.69 105 VAL A CA 1
ATOM 774 C C . VAL A 1 105 ? 7.006 -2.530 -8.633 1.00 87.69 105 VAL A C 1
ATOM 776 O O . VAL A 1 105 ? 6.942 -3.649 -8.110 1.00 87.69 105 VAL A O 1
ATOM 779 N N . THR A 1 106 ? 6.990 -2.318 -9.944 1.00 78.75 106 THR A N 1
ATOM 780 C CA . THR A 1 106 ? 6.948 -3.374 -10.961 1.00 78.75 106 THR A CA 1
ATOM 781 C C . THR A 1 106 ? 8.252 -4.151 -11.004 1.00 78.75 106 THR A C 1
ATOM 783 O O . THR A 1 106 ? 9.297 -3.540 -11.205 1.00 78.75 106 THR A O 1
ATOM 786 N N . PRO A 1 107 ? 8.256 -5.488 -10.841 1.00 73.69 107 PRO A N 1
ATOM 787 C CA . PRO A 1 107 ? 9.505 -6.244 -10.852 1.00 73.69 107 PRO A CA 1
ATOM 788 C C . PRO A 1 107 ? 10.135 -6.394 -12.252 1.00 73.69 107 PRO A C 1
ATOM 790 O O . PRO A 1 107 ? 11.272 -6.862 -12.333 1.00 73.69 107 PRO A O 1
ATOM 793 N N . TRP A 1 108 ? 9.440 -5.980 -13.320 1.00 73.00 108 TRP A N 1
ATOM 794 C CA . TRP A 1 108 ? 9.896 -5.977 -14.719 1.00 73.00 108 TRP A CA 1
ATOM 795 C C . TRP A 1 108 ? 9.964 -4.557 -15.312 1.00 73.00 108 TRP A C 1
ATOM 797 O O . TRP A 1 108 ? 9.387 -3.612 -14.774 1.00 73.00 108 TRP A O 1
ATOM 807 N N . ASP A 1 109 ? 10.628 -4.422 -16.462 1.00 64.81 109 ASP A N 1
ATOM 808 C CA . ASP A 1 109 ? 10.998 -3.139 -17.086 1.00 64.81 109 ASP A CA 1
ATOM 809 C C . ASP A 1 109 ? 9.839 -2.434 -17.838 1.00 64.81 109 ASP A C 1
ATOM 811 O O . ASP A 1 109 ? 10.043 -1.786 -18.864 1.00 64.81 109 ASP A O 1
ATOM 815 N N . GLY A 1 110 ? 8.595 -2.545 -17.359 1.00 62.84 110 GLY A N 1
ATOM 816 C CA . GLY A 1 110 ? 7.419 -1.983 -18.037 1.00 62.84 110 GLY A CA 1
ATOM 817 C C . GLY A 1 110 ? 6.332 -1.498 -17.082 1.00 62.84 110 GLY A C 1
ATOM 818 O O . GLY A 1 110 ? 6.103 -2.109 -16.045 1.00 62.84 110 GLY A O 1
ATOM 819 N N . TYR A 1 111 ? 5.637 -0.421 -17.461 1.00 62.28 111 TYR A N 1
ATOM 820 C CA . TYR A 1 111 ? 4.631 0.249 -16.622 1.00 62.28 111 TYR A CA 1
ATOM 821 C C . TYR A 1 111 ? 3.202 -0.307 -16.767 1.00 62.28 111 TYR A C 1
ATOM 823 O O . TYR A 1 111 ? 2.336 0.048 -15.975 1.00 62.28 111 TYR A O 1
ATOM 831 N N . PHE A 1 112 ? 2.949 -1.175 -17.759 1.00 55.72 112 PHE A N 1
ATOM 832 C CA . PHE A 1 112 ? 1.605 -1.597 -18.198 1.00 55.72 112 PHE A CA 1
ATOM 833 C C . PHE A 1 112 ? 0.715 -2.247 -17.124 1.00 55.72 112 PHE A C 1
ATOM 835 O O . PHE A 1 112 ? -0.480 -2.404 -17.341 1.00 55.72 112 PHE A O 1
ATOM 842 N N . SER A 1 113 ? 1.255 -2.662 -15.980 1.00 60.78 113 SER A N 1
ATOM 843 C CA . SER A 1 113 ? 0.449 -3.260 -14.908 1.00 60.78 113 SER A CA 1
ATOM 844 C C . SER A 1 113 ? -0.082 -2.269 -13.886 1.00 60.78 113 SER A C 1
ATOM 846 O O . SER A 1 113 ? -1.040 -2.595 -13.188 1.00 60.78 113 SER A O 1
ATOM 848 N N . ILE A 1 114 ? 0.545 -1.098 -13.769 1.00 67.62 114 ILE A N 1
ATOM 849 C CA . ILE A 1 114 ? 0.178 -0.118 -12.753 1.00 67.62 114 ILE A CA 1
ATOM 850 C C . ILE A 1 114 ? -1.141 0.527 -13.172 1.00 67.62 114 ILE A C 1
ATOM 852 O O . ILE A 1 114 ? -1.273 1.033 -14.283 1.00 67.62 114 ILE A O 1
ATOM 856 N N . GLY A 1 115 ? -2.120 0.502 -12.273 1.00 60.06 115 GLY A N 1
ATOM 857 C CA . GLY A 1 115 ? -3.444 1.071 -12.504 1.00 60.06 115 GLY A CA 1
ATOM 858 C C . GLY A 1 115 ? -4.415 0.095 -13.167 1.00 60.06 115 GLY A C 1
ATOM 859 O O . GLY A 1 115 ? -5.449 -0.198 -12.579 1.00 60.06 115 GLY A O 1
ATOM 860 N N . GLU A 1 116 ? -4.070 -0.470 -14.326 1.00 62.53 116 GLU A N 1
ATOM 861 C CA . GLU A 1 116 ? -4.922 -1.466 -14.989 1.00 62.53 116 GLU A CA 1
ATOM 862 C C . GLU A 1 116 ? -4.859 -2.811 -14.257 1.00 62.53 116 GLU A C 1
ATOM 864 O O . GLU A 1 116 ? -5.725 -3.096 -13.437 1.00 62.53 116 GLU A O 1
ATOM 869 N N . ALA A 1 117 ? -3.837 -3.641 -14.492 1.00 65.44 117 ALA A N 1
ATOM 870 C CA . ALA A 1 117 ? -3.781 -5.009 -13.962 1.00 65.44 117 ALA A CA 1
ATOM 871 C C . ALA A 1 117 ? -3.784 -5.071 -12.424 1.00 65.44 117 ALA A C 1
ATOM 873 O O . ALA A 1 117 ? -4.443 -5.930 -11.834 1.00 65.44 117 ALA A O 1
ATOM 874 N N . ASP A 1 118 ? -3.088 -4.148 -11.761 1.00 69.12 118 ASP A N 1
ATOM 875 C CA . ASP A 1 118 ? -2.972 -4.154 -10.305 1.00 69.12 118 ASP A CA 1
ATOM 876 C C . ASP A 1 118 ? -4.313 -3.887 -9.613 1.00 69.12 118 ASP A C 1
ATOM 878 O O . ASP A 1 118 ? -4.586 -4.498 -8.581 1.00 69.12 118 ASP A O 1
ATOM 882 N N . ALA A 1 119 ? -5.202 -3.072 -10.193 1.00 68.31 119 ALA A N 1
ATOM 883 C CA . ALA A 1 119 ? -6.533 -2.859 -9.624 1.00 68.31 119 ALA A CA 1
ATOM 884 C C . ALA A 1 119 ? -7.398 -4.138 -9.635 1.00 68.31 119 ALA A C 1
ATOM 886 O O . ALA A 1 119 ? -8.269 -4.319 -8.773 1.00 68.31 119 ALA A O 1
ATOM 887 N N . TRP A 1 120 ? -7.128 -5.060 -10.568 1.00 73.56 120 TRP A N 1
ATOM 888 C CA . TRP A 1 120 ? -7.802 -6.360 -10.669 1.00 73.56 120 TRP A CA 1
ATOM 889 C C . TRP A 1 120 ? -7.179 -7.433 -9.782 1.00 73.56 120 TRP A C 1
ATOM 891 O O . TRP A 1 120 ? -7.902 -8.281 -9.248 1.00 73.56 120 TRP A O 1
ATOM 901 N N . LEU A 1 121 ? -5.854 -7.422 -9.649 1.00 81.19 121 LEU A N 1
ATOM 902 C CA . LEU A 1 121 ? -5.093 -8.505 -9.028 1.00 81.19 121 LEU A CA 1
ATOM 903 C C . LEU A 1 121 ? -4.734 -8.215 -7.570 1.00 81.19 121 LEU A C 1
ATOM 905 O O . LEU A 1 121 ? -4.709 -9.139 -6.763 1.00 81.19 121 LEU A O 1
ATOM 909 N N . LEU A 1 122 ? -4.500 -6.957 -7.203 1.00 86.94 122 LEU A N 1
ATOM 910 C CA . LEU A 1 122 ? -4.177 -6.550 -5.841 1.00 86.94 122 LEU A CA 1
ATOM 911 C C . LEU A 1 122 ? -5.416 -5.971 -5.166 1.00 86.94 122 LEU A C 1
ATOM 913 O O . LEU A 1 122 ? -5.856 -4.866 -5.467 1.00 86.94 122 LEU A O 1
ATOM 917 N N . HIS A 1 123 ? -6.006 -6.704 -4.231 1.00 88.56 123 HIS A N 1
ATOM 918 C CA . HIS A 1 123 ? -7.200 -6.252 -3.518 1.00 88.56 123 HIS A CA 1
ATOM 919 C C . HIS A 1 123 ? -6.825 -5.660 -2.171 1.00 88.56 123 HIS A C 1
ATOM 921 O O . HIS A 1 123 ? -6.005 -6.222 -1.451 1.00 88.56 123 HIS A O 1
ATOM 927 N N . ILE A 1 124 ? -7.485 -4.569 -1.804 1.00 92.75 124 ILE A N 1
ATOM 928 C CA . ILE A 1 124 ? -7.373 -3.943 -0.490 1.00 92.75 124 ILE A CA 1
ATOM 929 C C . ILE A 1 124 ? -8.659 -4.180 0.312 1.00 92.75 124 ILE A C 1
ATOM 931 O O . ILE A 1 124 ? -9.770 -4.093 -0.215 1.00 92.75 124 ILE A O 1
ATOM 935 N N . TYR A 1 125 ? -8.512 -4.469 1.603 1.00 94.19 125 TYR A N 1
ATOM 936 C CA . TYR A 1 125 ? -9.623 -4.538 2.547 1.00 94.19 125 TYR A CA 1
ATOM 937 C C . TYR A 1 125 ? -9.296 -3.753 3.814 1.00 94.19 125 TYR A C 1
ATOM 939 O O . TYR A 1 125 ? -8.161 -3.783 4.292 1.00 94.19 125 TYR A O 1
ATOM 947 N N . HIS A 1 126 ? -10.317 -3.127 4.391 1.00 96.00 126 HIS A N 1
ATOM 948 C CA . HIS A 1 126 ? -10.312 -2.619 5.761 1.00 96.00 126 HIS A CA 1
ATOM 949 C C . HIS A 1 126 ? -11.218 -3.503 6.613 1.00 96.00 126 HIS A C 1
ATOM 951 O O . HIS A 1 126 ? -12.417 -3.624 6.349 1.00 96.00 126 HIS A O 1
ATOM 957 N N . ASN A 1 127 ? -10.625 -4.147 7.616 1.00 93.00 127 ASN A N 1
ATOM 958 C CA . ASN A 1 127 ? -11.198 -5.261 8.355 1.00 93.00 127 ASN A CA 1
ATOM 959 C C . ASN A 1 127 ? -11.692 -6.324 7.362 1.00 93.00 127 ASN A C 1
ATOM 961 O O . ASN A 1 127 ? -10.864 -6.998 6.751 1.00 93.00 127 ASN A O 1
ATOM 965 N N . ASP A 1 128 ? -13.004 -6.405 7.125 1.00 87.56 128 ASP A N 1
ATOM 966 C CA . ASP A 1 128 ? -13.603 -7.328 6.154 1.00 87.56 128 ASP A CA 1
ATOM 967 C C . ASP A 1 128 ? -14.265 -6.672 4.942 1.00 87.56 128 ASP A C 1
ATOM 969 O O . ASP A 1 128 ? -14.732 -7.363 4.035 1.00 87.56 128 ASP A O 1
ATOM 973 N N . ASN A 1 129 ? -14.229 -5.345 4.862 1.00 87.62 129 ASN A N 1
ATOM 974 C CA . ASN A 1 129 ? -14.821 -4.602 3.762 1.00 87.62 129 ASN A CA 1
ATOM 975 C C . ASN A 1 129 ? -13.789 -4.375 2.663 1.00 87.62 129 ASN A C 1
ATOM 977 O O . ASN A 1 129 ? -12.738 -3.775 2.898 1.00 87.62 129 ASN A O 1
ATOM 981 N N . ARG A 1 130 ? -14.094 -4.849 1.451 1.00 89.38 130 ARG A N 1
ATOM 982 C CA . ARG A 1 130 ? -13.266 -4.573 0.274 1.00 89.38 130 ARG A CA 1
ATOM 983 C C . ARG A 1 130 ? -13.338 -3.084 -0.049 1.00 89.38 130 ARG A C 1
ATOM 985 O O . ARG A 1 130 ? -14.431 -2.539 -0.190 1.00 89.38 130 ARG A O 1
ATOM 992 N N . LEU A 1 131 ? -12.175 -2.465 -0.200 1.00 89.94 131 LEU A N 1
ATOM 993 C CA . LEU A 1 131 ? -12.044 -1.113 -0.724 1.00 89.94 131 LEU A CA 1
ATOM 994 C C . LEU A 1 131 ? -11.737 -1.178 -2.224 1.00 89.94 131 LEU A C 1
ATOM 996 O O . LEU A 1 131 ? -11.348 -2.221 -2.756 1.00 89.94 131 LEU A O 1
ATOM 1000 N N . VAL A 1 132 ? -11.933 -0.058 -2.909 1.00 87.00 132 VAL A N 1
ATOM 1001 C CA . VAL A 1 132 ? -11.704 0.064 -4.349 1.00 87.00 132 VAL A CA 1
ATOM 1002 C C . VAL A 1 132 ? -10.561 1.040 -4.566 1.00 87.00 132 VAL A C 1
ATOM 1004 O O . VAL A 1 132 ? -10.573 2.129 -3.997 1.00 87.00 132 VAL A O 1
ATOM 1007 N N . TRP A 1 133 ? -9.583 0.643 -5.378 1.00 88.94 133 TRP A N 1
ATOM 1008 C CA . TRP A 1 133 ? -8.568 1.562 -5.878 1.00 88.94 133 TRP A CA 1
ATOM 1009 C C . TRP A 1 133 ? -9.229 2.582 -6.799 1.00 88.94 133 TRP A C 1
ATOM 1011 O O . TRP A 1 133 ? -9.933 2.198 -7.725 1.00 88.94 133 TRP A O 1
ATOM 1021 N N . THR A 1 134 ? -9.030 3.865 -6.528 1.00 88.56 134 THR A N 1
ATOM 1022 C CA . THR A 1 134 ? -9.688 4.963 -7.245 1.00 88.56 134 THR A CA 1
ATOM 1023 C C . THR A 1 134 ? -8.734 5.747 -8.127 1.00 88.56 134 THR A C 1
ATOM 1025 O O . THR A 1 134 ? -9.192 6.415 -9.044 1.00 88.56 134 THR A O 1
ATOM 1028 N N . SER A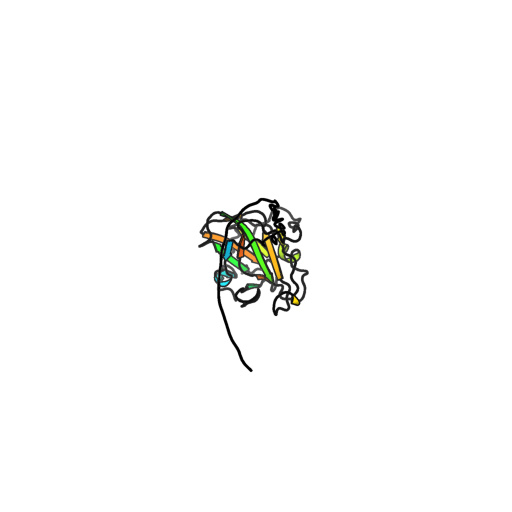 1 135 ? -7.429 5.697 -7.865 1.00 87.56 135 SER A N 1
ATOM 1029 C CA . SER A 1 135 ? -6.419 6.372 -8.681 1.00 87.56 135 SER A CA 1
ATOM 1030 C C . SER A 1 135 ? -5.028 5.787 -8.445 1.00 87.56 135 SER A C 1
ATOM 1032 O O . SER A 1 135 ? -4.834 4.903 -7.600 1.00 87.56 135 SER A O 1
ATOM 1034 N N . HIS A 1 136 ? -4.048 6.299 -9.184 1.00 87.56 136 HIS A N 1
ATOM 1035 C CA . HIS A 1 136 ? -2.632 6.105 -8.901 1.00 87.56 136 HIS A CA 1
ATOM 1036 C C . HIS A 1 136 ? -1.829 7.369 -9.220 1.00 87.56 136 HIS A C 1
ATOM 1038 O O . HIS A 1 136 ? -2.335 8.271 -9.873 1.00 87.56 136 HIS A O 1
ATOM 1044 N N . THR A 1 137 ? -0.577 7.470 -8.780 1.00 86.44 137 THR A N 1
ATOM 1045 C CA . THR A 1 137 ? 0.328 8.536 -9.257 1.00 86.44 137 THR A CA 1
ATOM 1046 C C . THR A 1 137 ? 0.848 8.238 -10.660 1.00 86.44 137 THR A C 1
ATOM 1048 O O . THR A 1 137 ? 0.843 7.083 -11.087 1.00 86.44 137 THR A O 1
ATOM 1051 N N . GLU A 1 138 ? 1.393 9.248 -11.344 1.00 82.75 138 GLU A N 1
ATOM 1052 C CA . GLU A 1 138 ? 2.146 9.033 -12.587 1.00 82.75 138 GLU A CA 1
ATOM 1053 C C . GLU A 1 138 ? 3.255 7.994 -12.342 1.00 82.75 138 GLU A C 1
ATOM 1055 O O . GLU A 1 138 ? 4.054 8.182 -11.413 1.00 82.75 138 GLU A O 1
ATOM 1060 N N . PRO A 1 139 ? 3.320 6.904 -13.130 1.00 80.75 139 PRO A N 1
ATOM 1061 C CA . PRO A 1 139 ? 4.407 5.947 -13.029 1.00 80.75 139 PRO A CA 1
ATOM 1062 C C . PRO A 1 139 ? 5.747 6.629 -13.306 1.00 80.75 139 PRO A C 1
ATOM 1064 O O . PRO A 1 139 ? 6.018 7.120 -14.402 1.00 80.75 139 PRO A O 1
ATOM 1067 N N . LEU A 1 140 ? 6.613 6.665 -12.300 1.00 76.19 140 LEU A N 1
ATOM 1068 C CA . LEU A 1 140 ? 7.939 7.241 -12.436 1.00 76.19 140 LEU A CA 1
ATOM 1069 C C . LEU A 1 140 ? 8.855 6.235 -13.140 1.00 76.19 140 LEU A C 1
ATOM 1071 O O . LEU A 1 140 ? 8.976 5.103 -12.662 1.00 76.19 140 LEU A O 1
ATOM 1075 N N . PRO A 1 141 ? 9.504 6.625 -14.255 1.00 64.94 141 PRO A N 1
ATOM 1076 C CA . PRO A 1 141 ? 10.436 5.755 -14.943 1.00 64.94 141 PRO A CA 1
ATOM 1077 C C . PRO A 1 141 ? 11.698 5.521 -14.101 1.00 64.94 141 PRO A C 1
ATOM 1079 O O . PRO A 1 141 ? 12.059 6.375 -13.280 1.00 64.94 141 PRO A O 1
ATOM 1082 N N . PRO A 1 142 ? 12.404 4.410 -14.360 1.00 61.62 142 PRO A N 1
ATOM 1083 C CA . PRO A 1 142 ? 13.589 3.998 -13.614 1.00 61.62 142 PRO A CA 1
ATOM 1084 C C . PRO A 1 142 ? 14.648 5.101 -13.446 1.00 61.62 142 PRO A C 1
ATOM 1086 O O . PRO A 1 142 ? 15.042 5.424 -12.333 1.00 61.62 142 PRO A O 1
ATOM 1089 N N . GLU A 1 143 ? 15.031 5.782 -14.529 1.00 62.06 143 GLU A N 1
ATOM 1090 C CA . GLU A 1 143 ? 15.998 6.895 -14.526 1.00 62.06 143 GLU A CA 1
ATOM 1091 C C . GLU A 1 143 ? 15.621 8.100 -13.644 1.00 62.06 143 GLU A C 1
ATOM 1093 O O . GLU A 1 143 ? 16.495 8.894 -13.287 1.00 62.06 143 GLU A O 1
ATOM 1098 N N . LYS A 1 144 ? 14.344 8.261 -13.280 1.00 58.75 144 LYS A N 1
ATOM 1099 C CA . LYS A 1 144 ? 13.897 9.322 -12.362 1.00 58.75 144 LYS A CA 1
ATOM 1100 C C . LYS A 1 144 ? 13.880 8.876 -10.901 1.00 58.75 144 LYS A C 1
ATOM 1102 O O . LYS A 1 144 ? 13.698 9.719 -10.023 1.00 58.75 144 LYS A O 1
ATOM 1107 N N . VAL A 1 145 ? 14.098 7.591 -10.632 1.00 60.34 145 VAL A N 1
ATOM 1108 C CA . VAL A 1 145 ? 14.176 7.033 -9.286 1.00 60.34 145 VAL A CA 1
ATOM 1109 C C . VAL A 1 145 ? 15.597 6.543 -9.040 1.00 60.34 145 VAL A C 1
ATOM 1111 O O . VAL A 1 145 ? 16.072 5.606 -9.670 1.00 60.34 145 VAL A O 1
ATOM 1114 N N . ALA A 1 146 ? 16.303 7.216 -8.131 1.00 56.66 146 ALA A N 1
ATOM 1115 C CA . ALA A 1 146 ? 17.733 7.035 -7.896 1.00 56.66 146 ALA A CA 1
ATOM 1116 C C . ALA A 1 146 ? 18.174 5.553 -7.857 1.00 56.66 146 ALA A C 1
ATOM 1118 O O . ALA A 1 146 ? 17.982 4.859 -6.860 1.00 56.66 146 ALA A O 1
ATOM 1119 N N . GLY A 1 147 ? 18.816 5.097 -8.939 1.00 52.69 147 GLY A N 1
ATOM 1120 C CA . GLY A 1 147 ? 19.501 3.804 -9.004 1.00 52.69 147 GLY A CA 1
ATOM 1121 C C . GLY A 1 147 ? 18.611 2.579 -9.214 1.00 52.69 147 GLY A C 1
ATOM 1122 O O . GLY A 1 147 ? 19.064 1.470 -8.931 1.00 52.69 147 GLY A O 1
ATOM 1123 N N . GLN A 1 148 ? 17.377 2.742 -9.694 1.00 59.81 148 GLN A N 1
ATOM 1124 C CA . GLN A 1 148 ? 16.483 1.612 -9.946 1.00 59.81 148 GLN A CA 1
ATOM 1125 C C . GLN A 1 148 ? 16.204 1.408 -11.428 1.00 59.81 148 GLN A C 1
ATOM 1127 O O . GLN A 1 148 ? 16.222 2.360 -12.192 1.00 59.81 148 GLN A O 1
ATOM 1132 N N . PHE A 1 149 ? 15.935 0.156 -11.814 1.00 59.00 149 PHE A N 1
ATOM 1133 C CA . PHE A 1 149 ? 15.588 -0.261 -13.182 1.00 59.00 149 PHE A CA 1
ATOM 1134 C C . PHE A 1 149 ? 14.072 -0.473 -13.370 1.00 59.00 149 PHE A C 1
ATOM 1136 O O . PHE A 1 149 ? 13.644 -1.065 -14.349 1.00 59.00 149 PHE A O 1
ATOM 1143 N N . ARG A 1 150 ? 13.239 -0.016 -12.424 1.00 75.06 150 ARG A N 1
ATOM 1144 C CA . ARG A 1 150 ? 11.819 -0.389 -12.340 1.00 75.06 150 ARG A CA 1
ATOM 1145 C C . ARG A 1 150 ? 10.903 0.818 -12.198 1.00 75.06 150 ARG A C 1
ATOM 1147 O O . ARG A 1 150 ? 11.248 1.775 -11.507 1.00 75.06 150 ARG A O 1
ATOM 1154 N N . TYR A 1 151 ? 9.726 0.738 -12.819 1.00 78.38 151 TYR A N 1
ATOM 1155 C CA . TYR A 1 151 ? 8.682 1.747 -12.654 1.00 78.38 151 TYR A CA 1
ATOM 1156 C C . TYR A 1 151 ? 8.102 1.703 -11.244 1.00 78.38 151 TYR A C 1
ATOM 1158 O O . TYR A 1 151 ? 7.900 0.618 -10.686 1.00 78.38 151 TYR A O 1
ATOM 1166 N N . GLN A 1 152 ? 7.812 2.886 -10.706 1.00 85.62 152 GLN A N 1
ATOM 1167 C CA . GLN A 1 152 ? 7.178 3.045 -9.403 1.00 85.62 152 GLN A CA 1
ATOM 1168 C C . GLN A 1 152 ? 5.959 3.946 -9.489 1.00 85.62 152 GLN A C 1
ATOM 1170 O O . GLN A 1 152 ? 5.983 4.971 -10.167 1.00 85.62 152 GLN A O 1
ATOM 1175 N N . ALA A 1 153 ? 4.927 3.611 -8.734 1.00 87.62 153 ALA A N 1
ATOM 1176 C CA . ALA A 1 153 ? 3.782 4.481 -8.527 1.00 87.62 153 ALA A CA 1
ATOM 1177 C C . ALA A 1 153 ? 3.218 4.269 -7.125 1.00 87.62 153 ALA A C 1
ATOM 1179 O O . ALA A 1 153 ? 3.727 3.473 -6.339 1.00 87.62 153 ALA A O 1
ATOM 1180 N N . GLU A 1 154 ? 2.143 4.973 -6.815 1.00 91.31 154 GLU A N 1
ATOM 1181 C CA . GLU A 1 154 ? 1.343 4.744 -5.626 1.00 91.31 154 GLU A CA 1
ATOM 1182 C C . GLU A 1 154 ? -0.107 4.519 -6.033 1.00 91.31 154 GLU A C 1
ATOM 1184 O O . GLU A 1 154 ? -0.688 5.388 -6.675 1.00 91.31 154 GLU A O 1
ATOM 1189 N N . LEU A 1 155 ? -0.681 3.371 -5.662 1.00 91.50 155 LEU A N 1
ATOM 1190 C CA . LEU A 1 155 ? -2.114 3.092 -5.796 1.00 91.50 155 LEU A CA 1
ATOM 1191 C C . LEU A 1 155 ? -2.876 3.750 -4.648 1.00 91.50 155 LEU A C 1
ATOM 1193 O O . LEU A 1 155 ? -2.376 3.782 -3.521 1.00 91.50 155 LEU A O 1
ATOM 1197 N N . ARG A 1 156 ? -4.089 4.249 -4.907 1.00 91.94 156 ARG A N 1
ATOM 1198 C CA . ARG A 1 156 ? -4.828 5.061 -3.931 1.00 91.94 156 ARG A CA 1
ATOM 1199 C C . ARG A 1 156 ? -6.283 4.677 -3.756 1.00 91.94 156 ARG A C 1
ATOM 1201 O O . ARG A 1 156 ? -6.973 4.343 -4.714 1.00 91.94 156 ARG A O 1
ATOM 1208 N N . VAL A 1 157 ? -6.746 4.789 -2.515 1.00 93.25 157 VAL A N 1
ATOM 1209 C CA . VAL A 1 157 ? -8.162 4.899 -2.155 1.00 93.25 157 VAL A CA 1
ATOM 1210 C C . VAL A 1 157 ? -8.381 6.338 -1.705 1.00 93.25 157 VAL A C 1
ATOM 1212 O O . VAL A 1 157 ? -8.031 6.717 -0.586 1.00 93.25 157 VAL A O 1
ATOM 1215 N N . ASP A 1 158 ? -8.926 7.146 -2.608 1.00 91.56 158 ASP A N 1
ATOM 1216 C CA . ASP A 1 158 ? -9.104 8.589 -2.416 1.00 91.56 158 ASP A CA 1
ATOM 1217 C C . ASP A 1 158 ? -10.312 8.928 -1.538 1.00 91.56 158 ASP A C 1
ATOM 1219 O O . ASP A 1 158 ? -10.421 10.040 -1.022 1.00 91.56 158 ASP A O 1
ATOM 1223 N N . GLN A 1 159 ? -11.244 7.985 -1.383 1.00 91.38 159 GLN A N 1
ATOM 1224 C CA . GLN A 1 159 ? -12.353 8.134 -0.450 1.00 91.38 159 GLN A CA 1
ATOM 1225 C C . GLN A 1 159 ? -11.851 7.887 0.980 1.00 91.38 159 GLN A C 1
ATOM 1227 O O . GLN A 1 159 ? -11.261 6.833 1.232 1.00 91.38 159 GLN A O 1
ATOM 1232 N N . PRO A 1 160 ? -12.096 8.809 1.930 1.00 95.44 160 PRO A N 1
ATOM 1233 C CA . PRO A 1 160 ? -11.633 8.630 3.297 1.00 95.44 160 PRO A CA 1
ATOM 1234 C C . PRO A 1 160 ? -12.236 7.389 3.964 1.00 95.44 160 PRO A C 1
ATOM 1236 O O . PRO A 1 160 ? -13.454 7.230 4.048 1.00 95.44 160 PRO A O 1
ATOM 1239 N N . VAL A 1 161 ? -11.367 6.542 4.506 1.00 96.75 161 VAL A N 1
ATOM 1240 C CA . VAL A 1 161 ? -11.711 5.365 5.305 1.00 96.75 161 VAL A CA 1
ATOM 1241 C C . VAL A 1 161 ? -11.550 5.724 6.774 1.00 96.75 161 VAL A C 1
ATOM 1243 O O . VAL 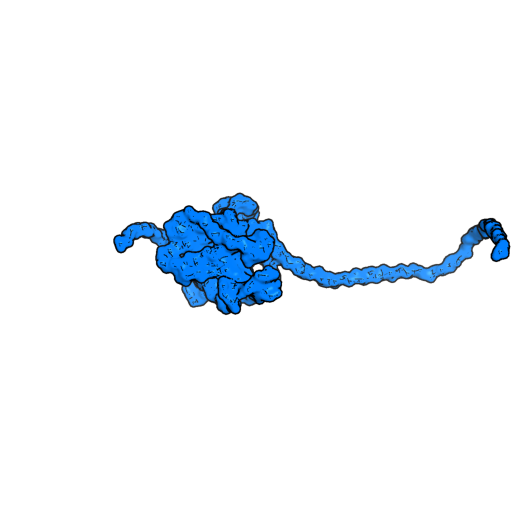A 1 161 ? -10.513 6.253 7.179 1.00 96.75 161 VAL A O 1
ATOM 1246 N N . ARG A 1 162 ? -12.573 5.458 7.593 1.00 97.81 162 ARG A N 1
ATOM 1247 C CA . ARG A 1 162 ? -12.479 5.698 9.035 1.00 97.81 162 ARG A CA 1
ATOM 1248 C C . ARG A 1 162 ? -11.707 4.563 9.698 1.00 97.81 162 ARG A C 1
ATOM 1250 O O . ARG A 1 162 ? -12.216 3.451 9.781 1.00 97.81 162 ARG A O 1
ATOM 1257 N N . LEU A 1 163 ? -10.502 4.871 10.162 1.00 97.81 163 LEU A N 1
ATOM 1258 C CA . LEU A 1 163 ? -9.616 3.952 10.866 1.00 97.81 163 LEU A CA 1
ATOM 1259 C C . LEU A 1 163 ? -9.596 4.285 12.356 1.00 97.81 163 LEU A C 1
ATOM 1261 O O . LEU A 1 163 ? -9.788 5.438 12.746 1.00 97.81 163 LEU A O 1
ATOM 1265 N N . ARG A 1 164 ? -9.331 3.277 13.181 1.00 97.50 164 ARG A N 1
ATOM 1266 C CA . ARG A 1 164 ? -9.098 3.404 14.627 1.00 97.50 164 ARG A CA 1
ATOM 1267 C C . ARG A 1 164 ? -8.018 2.423 15.099 1.00 97.50 164 ARG A C 1
ATOM 1269 O O . ARG A 1 164 ? -7.750 1.444 14.393 1.00 97.50 164 ARG A O 1
ATOM 1276 N N . PRO A 1 165 ? -7.449 2.626 16.303 1.00 97.62 165 PRO A N 1
ATOM 1277 C CA . PRO A 1 165 ? -6.532 1.668 16.898 1.00 97.62 165 PRO A CA 1
ATOM 1278 C C . PRO A 1 165 ? -7.077 0.233 16.878 1.00 97.62 165 PRO A C 1
ATOM 1280 O O . PRO A 1 165 ? -8.185 -0.028 17.347 1.00 97.62 165 PRO A O 1
ATOM 1283 N N . GLY A 1 166 ? -6.291 -0.697 16.338 1.00 96.56 166 GLY A N 1
ATOM 1284 C CA . GLY A 1 166 ? -6.623 -2.123 16.248 1.00 96.56 166 GLY A CA 1
ATOM 1285 C C . GLY A 1 166 ? -7.338 -2.563 14.967 1.00 96.56 166 GLY A C 1
ATOM 1286 O O . GLY A 1 166 ? -7.452 -3.768 14.748 1.00 96.56 166 GLY A O 1
ATOM 1287 N N . ASP A 1 167 ? -7.765 -1.636 14.105 1.00 98.12 167 ASP A N 1
ATOM 1288 C CA . ASP A 1 167 ? -8.244 -1.994 12.766 1.00 98.12 167 ASP A CA 1
ATOM 1289 C C . ASP A 1 167 ? -7.136 -2.660 11.936 1.00 98.12 167 ASP A C 1
ATOM 1291 O O . ASP A 1 167 ? -5.939 -2.465 12.173 1.00 98.12 167 ASP A O 1
ATOM 1295 N N . VAL A 1 168 ? -7.539 -3.442 10.934 1.00 96.75 168 VAL A N 1
ATOM 1296 C CA . VAL A 1 168 ? -6.617 -4.128 10.025 1.00 96.75 168 VAL A CA 1
ATOM 1297 C C . VAL A 1 168 ? -6.833 -3.647 8.600 1.00 96.75 168 VAL A C 1
ATOM 1299 O O . VAL A 1 168 ? -7.942 -3.714 8.078 1.00 96.75 168 VAL A O 1
ATOM 1302 N N . VAL A 1 169 ? -5.762 -3.229 7.934 1.00 97.38 169 VAL A N 1
ATOM 1303 C CA . VAL A 1 169 ? -5.743 -3.035 6.480 1.00 97.38 169 VAL A CA 1
ATOM 1304 C C . VAL A 1 169 ? -4.968 -4.192 5.869 1.00 97.38 169 VAL A C 1
ATOM 1306 O O . VAL A 1 169 ? -3.830 -4.455 6.260 1.00 97.38 169 VAL A O 1
ATOM 1309 N N . ARG A 1 170 ? -5.582 -4.922 4.937 1.00 94.06 170 ARG A N 1
ATOM 1310 C CA . ARG A 1 170 ? -4.962 -6.089 4.297 1.00 94.06 170 ARG A CA 1
ATOM 1311 C C . ARG A 1 170 ? -4.935 -5.963 2.785 1.00 94.06 170 ARG A C 1
ATOM 1313 O O . ARG A 1 170 ? -5.906 -5.519 2.173 1.00 94.06 170 ARG A O 1
ATOM 1320 N N . PHE A 1 171 ? -3.834 -6.421 2.212 1.00 92.56 171 PHE A N 1
ATOM 1321 C CA . PHE A 1 171 ? -3.602 -6.505 0.780 1.00 92.56 171 PHE A CA 1
ATOM 1322 C C . PHE A 1 171 ? -3.538 -7.963 0.365 1.00 92.56 171 PHE A C 1
ATOM 1324 O O . PHE A 1 171 ? -2.799 -8.733 0.972 1.00 92.56 171 PHE A O 1
ATOM 1331 N N . VAL A 1 172 ? -4.304 -8.337 -0.653 1.00 89.12 172 VAL A N 1
ATOM 1332 C CA . VAL A 1 172 ? -4.397 -9.710 -1.154 1.00 89.12 172 VAL A CA 1
ATOM 1333 C C . VAL A 1 172 ? -3.999 -9.715 -2.615 1.00 89.12 172 VAL A C 1
ATOM 1335 O O . VAL A 1 172 ? -4.609 -9.014 -3.418 1.00 89.12 172 VAL A O 1
ATOM 1338 N N . TRP A 1 173 ? -2.996 -10.516 -2.962 1.00 85.06 173 TRP A N 1
ATOM 1339 C CA . TRP A 1 173 ? -2.621 -10.730 -4.355 1.00 85.06 173 TRP A CA 1
ATOM 1340 C C . TRP A 1 173 ? -3.364 -11.947 -4.913 1.00 85.06 173 TRP A C 1
ATOM 1342 O O . TRP A 1 173 ? -3.165 -13.075 -4.463 1.00 85.06 173 TRP A O 1
ATOM 1352 N N . ASN A 1 174 ? -4.245 -11.707 -5.879 1.00 79.50 174 ASN A N 1
ATOM 1353 C CA . ASN A 1 174 ? -5.173 -12.669 -6.465 1.00 79.50 174 ASN A CA 1
ATOM 1354 C C . ASN A 1 174 ? -4.759 -13.062 -7.896 1.00 79.50 174 ASN A C 1
ATOM 1356 O O . ASN A 1 174 ? -5.560 -13.004 -8.828 1.00 79.50 174 ASN A O 1
ATOM 1360 N N . ALA A 1 175 ? -3.495 -13.443 -8.075 1.00 75.56 175 ALA A N 1
ATOM 1361 C CA . ALA A 1 175 ? -2.976 -14.004 -9.321 1.00 75.56 175 ALA A CA 1
ATOM 1362 C C . ALA A 1 175 ? -1.953 -15.109 -9.041 1.00 75.56 175 ALA A C 1
ATOM 1364 O O . ALA A 1 175 ? -1.466 -15.242 -7.922 1.00 75.56 175 ALA A O 1
ATOM 1365 N N . ASP A 1 176 ? -1.613 -15.884 -10.067 1.00 73.25 176 ASP A N 1
ATOM 1366 C CA . ASP A 1 176 ? -0.488 -16.817 -10.028 1.00 73.25 176 ASP A CA 1
ATOM 1367 C C . ASP A 1 176 ? 0.838 -16.085 -10.275 1.00 73.25 176 ASP A C 1
ATOM 1369 O O . ASP A 1 176 ? 0.921 -15.228 -11.152 1.00 73.25 176 ASP A O 1
ATOM 1373 N N . GLY A 1 177 ? 1.891 -16.450 -9.539 1.00 72.75 177 GLY A N 1
ATOM 1374 C CA . GLY A 1 177 ? 3.240 -15.905 -9.711 1.00 72.75 177 GLY A CA 1
ATOM 1375 C C . GLY A 1 177 ? 3.551 -14.683 -8.841 1.00 72.75 177 GLY A C 1
ATOM 1376 O O . GLY A 1 177 ? 2.802 -14.315 -7.940 1.00 72.75 177 GLY A O 1
ATOM 1377 N N . GLY A 1 178 ? 4.711 -14.066 -9.077 1.00 69.56 178 GLY A N 1
ATOM 1378 C CA . GLY A 1 178 ? 5.131 -12.860 -8.356 1.00 69.56 178 GLY A CA 1
ATOM 1379 C C . GLY A 1 178 ? 4.302 -11.641 -8.764 1.00 69.56 178 GLY A C 1
ATOM 1380 O O . GLY A 1 178 ? 4.139 -11.387 -9.955 1.00 69.56 178 GLY A O 1
ATOM 1381 N N . GLY A 1 179 ? 3.781 -10.908 -7.779 1.00 78.38 179 GLY A N 1
ATOM 1382 C CA . GLY A 1 179 ? 3.096 -9.638 -7.996 1.00 78.38 179 GLY A CA 1
ATOM 1383 C C . GLY A 1 179 ? 4.011 -8.425 -7.876 1.00 78.38 179 GLY A C 1
ATO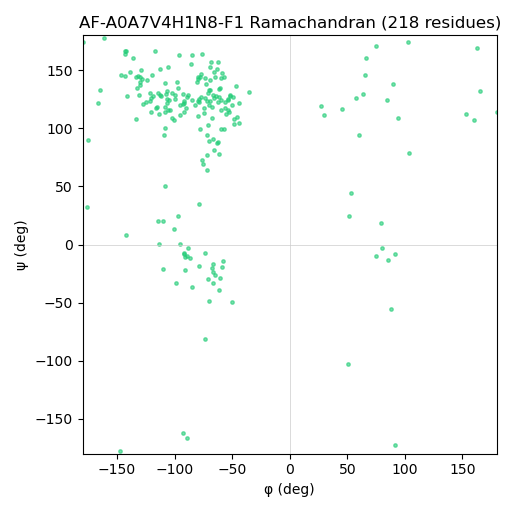M 1384 O O . GLY A 1 179 ? 5.238 -8.532 -7.897 1.00 78.38 179 GLY A O 1
ATOM 1385 N N . GLN A 1 180 ? 3.393 -7.259 -7.705 1.00 84.50 180 GLN A N 1
ATOM 1386 C CA . GLN A 1 180 ? 4.103 -6.023 -7.383 1.00 84.50 180 GLN A CA 1
ATOM 1387 C C . GLN A 1 180 ? 4.889 -6.156 -6.072 1.00 84.50 180 GLN A C 1
ATOM 1389 O O . GLN A 1 180 ? 4.454 -6.823 -5.126 1.00 84.50 180 GLN A O 1
ATOM 1394 N N . THR A 1 181 ? 6.027 -5.465 -5.983 1.00 90.56 181 THR A N 1
ATOM 1395 C CA . THR A 1 181 ? 6.632 -5.196 -4.674 1.00 90.56 181 THR A CA 1
ATOM 1396 C C . THR A 1 181 ? 5.875 -4.045 -4.028 1.00 90.56 181 THR A C 1
ATOM 1398 O O . THR A 1 181 ? 5.764 -2.973 -4.614 1.00 90.56 181 THR A O 1
ATOM 1401 N N . LEU A 1 182 ? 5.337 -4.279 -2.835 1.00 93.44 182 LEU A N 1
ATOM 1402 C CA . LEU A 1 182 ? 4.509 -3.343 -2.084 1.00 93.44 182 LEU A CA 1
ATOM 1403 C C . LEU A 1 182 ? 5.361 -2.597 -1.060 1.00 93.44 182 LEU A C 1
ATOM 1405 O O . LEU A 1 182 ? 6.162 -3.218 -0.362 1.00 93.44 182 LEU A O 1
ATOM 1409 N N . GLY A 1 183 ? 5.186 -1.285 -0.964 1.00 94.19 183 GLY A N 1
ATOM 1410 C CA . GLY A 1 183 ? 5.823 -0.441 0.042 1.00 94.19 183 GLY A CA 1
ATOM 1411 C C . GLY A 1 183 ? 5.002 -0.325 1.323 1.00 94.19 183 GLY A C 1
ATOM 1412 O O . GLY A 1 183 ? 4.049 -1.073 1.556 1.00 94.19 183 GLY A O 1
ATOM 1413 N N . ALA A 1 184 ? 5.383 0.645 2.155 1.00 95.81 184 ALA A N 1
ATOM 1414 C CA . ALA A 1 184 ? 4.666 0.985 3.380 1.00 95.81 184 ALA A CA 1
ATOM 1415 C C . ALA A 1 184 ? 3.218 1.413 3.088 1.00 95.81 184 ALA A C 1
ATOM 1417 O O . ALA A 1 184 ? 2.954 2.116 2.111 1.00 95.81 184 ALA A O 1
ATOM 1418 N N . LEU A 1 185 ? 2.285 1.048 3.967 1.00 97.12 185 LEU A N 1
ATOM 1419 C CA . LEU A 1 185 ? 0.929 1.589 3.921 1.00 97.12 185 LEU A CA 1
ATOM 1420 C C . LEU A 1 185 ? 0.974 3.062 4.339 1.00 97.12 185 LEU A C 1
ATOM 1422 O O . LEU A 1 185 ? 1.368 3.382 5.462 1.00 97.12 185 LEU A O 1
ATOM 1426 N N . ARG A 1 186 ? 0.541 3.951 3.449 1.00 97.50 186 ARG A N 1
ATOM 1427 C CA . ARG A 1 186 ? 0.505 5.394 3.683 1.00 97.50 186 ARG A CA 1
ATOM 1428 C C . ARG A 1 186 ? -0.910 5.848 3.994 1.00 97.50 186 ARG A C 1
ATOM 1430 O O . ARG A 1 186 ? -1.846 5.529 3.263 1.00 97.50 186 ARG A O 1
ATOM 1437 N N . LEU A 1 187 ? -1.060 6.604 5.076 1.00 97.44 187 LEU A N 1
ATOM 1438 C CA . LEU A 1 187 ? -2.334 7.165 5.511 1.00 97.44 187 LEU A CA 1
ATOM 1439 C C . LEU A 1 187 ? -2.274 8.686 5.436 1.00 97.44 187 LEU A C 1
ATOM 1441 O O . LEU A 1 187 ? -1.492 9.330 6.142 1.00 97.44 187 LEU A O 1
ATOM 1445 N N . TYR A 1 188 ? -3.134 9.272 4.613 1.00 96.69 188 TYR A N 1
ATOM 1446 C CA . TYR A 1 188 ? -3.201 10.712 4.408 1.00 96.69 188 TYR A CA 1
ATOM 1447 C C . TYR A 1 188 ? -4.448 11.288 5.066 1.00 96.69 188 TYR A C 1
ATOM 1449 O O . TYR A 1 188 ? -5.558 10.825 4.814 1.00 96.69 188 TYR A O 1
ATOM 1457 N N . ALA A 1 189 ? -4.282 12.338 5.870 1.00 94.75 189 ALA A N 1
ATOM 1458 C CA . ALA A 1 189 ? -5.410 13.064 6.459 1.00 94.75 189 ALA A CA 1
ATOM 1459 C C . ALA A 1 189 ? -6.241 13.826 5.407 1.00 94.75 189 ALA A C 1
ATOM 1461 O O . ALA A 1 189 ? -7.389 14.187 5.655 1.00 94.75 189 ALA A O 1
ATOM 1462 N N . GLN A 1 190 ? -5.655 14.091 4.237 1.00 92.06 190 GLN A N 1
ATOM 1463 C CA . GLN A 1 190 ? -6.292 14.738 3.093 1.00 92.06 190 GLN A CA 1
ATOM 1464 C C . GLN A 1 190 ? -5.854 14.029 1.814 1.00 92.06 190 GLN A C 1
ATOM 1466 O O . GLN A 1 190 ? -4.731 13.536 1.743 1.00 92.06 190 GLN A O 1
ATOM 1471 N N . ARG A 1 191 ? -6.726 13.987 0.804 1.00 90.69 191 ARG A N 1
ATOM 1472 C CA . ARG A 1 191 ? -6.408 13.388 -0.496 1.00 90.69 191 ARG A CA 1
ATOM 1473 C C . ARG A 1 191 ? -5.201 14.108 -1.132 1.00 90.69 191 ARG A C 1
ATOM 1475 O O . ARG A 1 191 ? -5.286 15.324 -1.304 1.00 90.69 191 ARG A O 1
ATOM 1482 N N . PRO A 1 192 ? -4.117 13.400 -1.502 1.00 88.44 192 PRO A N 1
ATOM 1483 C CA . PRO A 1 192 ? -3.027 13.997 -2.273 1.00 88.44 192 PRO A CA 1
ATOM 1484 C C . PRO A 1 192 ? -3.479 14.414 -3.685 1.00 88.44 192 PRO A C 1
ATOM 1486 O O . PRO A 1 192 ? -4.351 13.779 -4.277 1.00 88.44 192 PRO A O 1
ATOM 1489 N N . ASP A 1 193 ? -2.892 15.477 -4.233 1.00 87.75 193 ASP A N 1
ATOM 1490 C CA . ASP A 1 193 ? -3.329 16.166 -5.461 1.00 87.75 193 ASP A CA 1
ATOM 1491 C C . ASP A 1 193 ? -2.618 15.710 -6.751 1.00 87.75 193 ASP A C 1
ATOM 1493 O O . ASP A 1 193 ? -2.927 16.182 -7.840 1.00 87.75 193 ASP A O 1
ATOM 1497 N N . ASP A 1 194 ? -1.701 14.753 -6.647 1.00 82.56 194 ASP A N 1
ATOM 1498 C CA . ASP A 1 194 ? -0.867 14.199 -7.723 1.00 82.56 194 ASP A CA 1
ATOM 1499 C C . ASP A 1 194 ? -1.419 12.891 -8.327 1.00 82.56 194 ASP A C 1
ATOM 1501 O O . ASP A 1 194 ? -0.664 12.067 -8.847 1.00 82.56 194 ASP A O 1
ATOM 1505 N N . ALA A 1 195 ? -2.730 12.669 -8.218 1.00 77.94 195 ALA A N 1
ATOM 1506 C CA . ALA A 1 195 ? -3.400 11.516 -8.811 1.00 77.94 195 ALA A CA 1
ATOM 1507 C C . ALA A 1 195 ? -3.506 11.652 -10.342 1.00 77.94 195 ALA A C 1
ATOM 1509 O O . ALA A 1 195 ? -3.858 12.708 -10.869 1.00 77.94 195 ALA A O 1
ATOM 1510 N N . VAL A 1 196 ? -3.250 10.556 -11.049 1.00 69.50 196 VAL A N 1
ATOM 1511 C CA . VAL A 1 196 ? -3.407 10.393 -12.492 1.00 69.50 196 VAL A CA 1
ATOM 1512 C C . VAL A 1 196 ? -4.603 9.486 -12.738 1.00 69.50 196 VAL A C 1
ATOM 1514 O O . VAL A 1 196 ? -4.572 8.309 -12.390 1.00 69.50 196 VAL A O 1
ATOM 1517 N N . GLY A 1 197 ? -5.649 10.062 -13.335 1.00 63.72 197 GLY A N 1
ATOM 1518 C CA . GLY A 1 197 ? -6.858 9.354 -13.760 1.00 63.72 197 GLY A CA 1
ATOM 1519 C C . GLY A 1 197 ? -7.708 8.772 -12.626 1.00 63.72 197 GLY A C 1
ATOM 1520 O O . GLY A 1 197 ? -7.261 8.574 -11.497 1.00 63.72 197 GLY A O 1
ATOM 1521 N N . GLU A 1 198 ? -8.971 8.502 -12.942 1.00 63.62 198 GLU A N 1
ATOM 1522 C CA . GLU A 1 198 ? -9.804 7.624 -12.125 1.00 63.62 198 GLU A CA 1
ATOM 1523 C C . GLU A 1 198 ? -9.600 6.194 -12.620 1.00 63.62 198 GLU A C 1
ATOM 1525 O O . GLU A 1 198 ? -9.689 5.925 -13.818 1.00 63.62 198 GLU A O 1
ATOM 1530 N N . LEU A 1 199 ? -9.303 5.282 -11.700 1.00 70.56 199 LEU A N 1
ATOM 1531 C CA . LEU A 1 199 ? -9.339 3.860 -11.997 1.00 70.56 199 LEU A CA 1
ATOM 1532 C C . LEU A 1 199 ? -10.799 3.442 -12.077 1.00 70.56 199 LEU A C 1
ATOM 1534 O O . LEU A 1 199 ? -11.532 3.556 -11.091 1.00 70.56 199 LEU A O 1
ATOM 1538 N N . GLU A 1 200 ? -11.226 2.975 -13.249 1.00 58.00 200 GLU A N 1
ATOM 1539 C CA . GLU A 1 200 ? -12.564 2.418 -13.381 1.00 58.00 200 GLU A CA 1
ATOM 1540 C C . GLU A 1 200 ? -12.664 1.194 -12.461 1.00 58.00 200 GLU A C 1
ATOM 1542 O O . GLU A 1 200 ? -11.847 0.267 -12.560 1.00 58.00 200 GLU A O 1
ATOM 1547 N N . PRO A 1 201 ? -13.628 1.175 -11.520 1.00 54.00 201 PRO A N 1
ATOM 1548 C CA . PRO A 1 201 ? -13.883 -0.026 -10.755 1.00 54.00 201 PRO A CA 1
ATOM 1549 C C . PRO A 1 201 ? -14.198 -1.149 -11.743 1.00 54.00 201 PRO A C 1
ATOM 1551 O O . PRO A 1 201 ? -14.853 -0.906 -12.754 1.00 54.00 201 PRO A O 1
ATOM 1554 N N . PRO A 1 202 ? -13.769 -2.383 -11.461 1.00 53.31 202 PRO A N 1
ATOM 1555 C CA . PRO A 1 202 ? -14.007 -3.488 -12.366 1.00 53.31 202 PRO A CA 1
ATOM 1556 C C . PRO A 1 202 ? -15.506 -3.623 -12.667 1.00 53.31 202 PRO A C 1
ATOM 1558 O O . PRO A 1 202 ? -16.286 -3.969 -11.773 1.00 53.31 202 PRO A O 1
ATOM 1561 N N . ASP A 1 203 ? -15.902 -3.346 -13.913 1.00 44.12 203 ASP A N 1
ATOM 1562 C CA . ASP A 1 203 ? -17.256 -3.542 -14.433 1.00 44.12 203 ASP A CA 1
ATOM 1563 C C . ASP A 1 203 ? -17.591 -5.040 -14.366 1.00 44.12 203 ASP A C 1
ATOM 1565 O O . ASP A 1 203 ? -17.284 -5.840 -15.249 1.00 44.12 203 ASP A O 1
ATOM 1569 N N . GLY A 1 204 ? -18.134 -5.460 -13.223 1.00 40.84 204 GLY A N 1
ATOM 1570 C CA . GLY A 1 204 ? -18.220 -6.877 -12.883 1.00 40.84 204 GLY A CA 1
ATOM 1571 C C . GLY A 1 204 ? -18.958 -7.182 -11.584 1.00 40.84 204 GLY A C 1
ATOM 1572 O O . GLY A 1 204 ? -18.645 -8.163 -10.916 1.00 40.84 204 GLY A O 1
ATOM 1573 N N . GLY A 1 205 ? -19.957 -6.372 -11.229 1.00 36.06 205 GLY A N 1
ATOM 1574 C CA . GLY A 1 205 ? -20.936 -6.697 -10.192 1.00 36.06 205 GLY A CA 1
ATOM 1575 C C . GLY A 1 205 ? -20.444 -6.590 -8.745 1.00 36.06 205 GLY A C 1
ATOM 1576 O O . GLY A 1 205 ? -19.269 -6.391 -8.446 1.00 36.06 205 GLY A O 1
ATOM 1577 N N . LYS A 1 206 ? -21.402 -6.708 -7.815 1.00 35.03 206 LYS A N 1
ATOM 1578 C CA . LYS A 1 206 ? -21.137 -6.752 -6.371 1.00 35.03 206 LYS A CA 1
ATOM 1579 C C . LYS A 1 206 ? -19.989 -7.733 -6.082 1.00 35.03 206 LYS A C 1
ATOM 1581 O O . LYS A 1 206 ? -20.020 -8.839 -6.630 1.00 35.03 206 LYS A O 1
ATOM 1586 N N . PRO A 1 207 ? -19.029 -7.378 -5.209 1.00 39.91 207 PRO A N 1
ATOM 1587 C CA . PRO A 1 207 ? -17.938 -8.270 -4.847 1.00 39.91 207 PRO A CA 1
ATOM 1588 C C . PRO A 1 207 ? -18.510 -9.616 -4.395 1.00 39.91 207 PRO A C 1
ATOM 1590 O O . PRO A 1 207 ? -19.201 -9.701 -3.382 1.00 39.91 207 PRO A O 1
ATOM 1593 N N . ARG A 1 208 ? -18.244 -10.682 -5.158 1.00 35.78 208 ARG A N 1
ATOM 1594 C CA . ARG A 1 208 ? -18.506 -12.057 -4.723 1.00 35.78 208 ARG A CA 1
ATOM 1595 C C . ARG A 1 208 ? -17.418 -12.440 -3.723 1.00 35.78 208 ARG A C 1
ATOM 1597 O O . ARG A 1 208 ? -16.497 -13.185 -4.035 1.00 35.78 208 ARG A O 1
ATOM 1604 N N . SER A 1 209 ? -17.494 -11.886 -2.520 1.00 38.56 209 SER A N 1
ATOM 1605 C CA . SER A 1 209 ? -16.712 -12.337 -1.374 1.00 38.56 209 SER A CA 1
ATOM 1606 C C . SER A 1 209 ? -17.262 -13.684 -0.897 1.00 38.56 209 SER A C 1
ATOM 1608 O O . SER A 1 209 ? -18.002 -13.749 0.078 1.00 38.56 209 SER A O 1
ATOM 1610 N N . ILE A 1 210 ? -16.934 -14.762 -1.609 1.00 36.69 210 ILE A N 1
ATOM 1611 C CA . ILE A 1 210 ? -17.180 -16.143 -1.154 1.00 36.69 210 ILE A CA 1
ATOM 1612 C C . ILE A 1 210 ? -15.990 -16.718 -0.368 1.00 36.69 210 ILE A C 1
ATOM 1614 O O . ILE A 1 210 ? -16.131 -17.730 0.302 1.00 36.69 210 ILE A O 1
ATOM 1618 N N . TRP A 1 211 ? -14.836 -16.043 -0.371 1.00 37.97 211 TRP A N 1
ATOM 1619 C CA . TRP A 1 211 ? -13.597 -16.556 0.234 1.00 37.97 211 TRP A CA 1
ATOM 1620 C C . TRP A 1 211 ? -13.370 -16.156 1.697 1.00 37.97 211 TRP A C 1
ATOM 1622 O O . TRP A 1 211 ? -12.422 -16.632 2.315 1.00 37.97 211 TRP A O 1
ATOM 1632 N N . LEU A 1 212 ? -14.212 -15.281 2.258 1.00 41.22 212 LEU A N 1
ATOM 1633 C CA . LEU A 1 212 ? -14.026 -14.781 3.625 1.00 41.22 212 LEU A CA 1
ATOM 1634 C C . LEU A 1 212 ? -14.645 -15.672 4.711 1.00 41.22 212 LEU A C 1
ATOM 1636 O O . LEU A 1 212 ? -14.308 -15.484 5.874 1.00 41.22 212 LEU A O 1
ATOM 1640 N N . TYR A 1 213 ? -15.475 -16.660 4.347 1.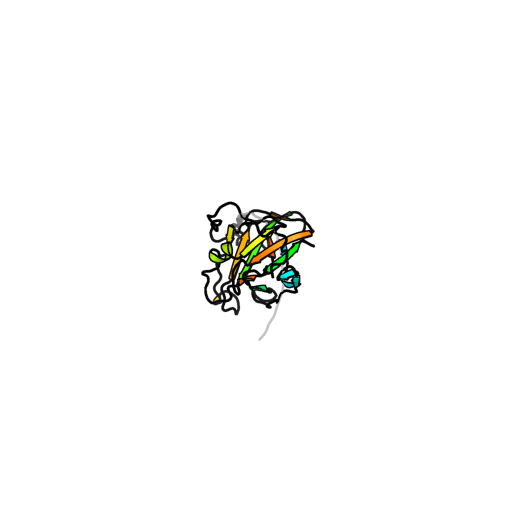00 38.53 213 TYR A N 1
ATOM 1641 C CA . TYR A 1 213 ? -16.204 -17.487 5.323 1.00 38.53 213 TYR A CA 1
ATOM 1642 C C . TYR A 1 213 ? -16.350 -18.974 4.973 1.00 38.53 213 TYR A C 1
ATOM 1644 O O . TYR A 1 213 ? -17.075 -19.676 5.671 1.00 38.53 213 TYR A O 1
ATOM 1652 N N . ALA A 1 214 ? -15.693 -19.492 3.934 1.00 33.09 214 ALA A N 1
ATOM 1653 C CA . ALA A 1 214 ? -15.658 -20.941 3.775 1.00 33.09 214 ALA A CA 1
ATOM 1654 C C . ALA A 1 214 ? -14.693 -21.502 4.824 1.00 33.09 214 ALA A C 1
ATOM 1656 O O . ALA A 1 214 ? -13.499 -21.211 4.782 1.00 33.09 214 ALA A O 1
ATOM 1657 N N . GLU A 1 215 ? -15.222 -22.257 5.785 1.00 35.91 215 GLU A N 1
ATOM 1658 C CA . GLU A 1 215 ? -14.450 -23.267 6.497 1.00 35.91 215 GLU A CA 1
ATOM 1659 C C . GLU A 1 215 ? -13.677 -24.053 5.436 1.00 35.91 215 GLU A C 1
ATOM 1661 O O . GLU A 1 215 ? -14.265 -24.760 4.618 1.00 35.91 215 GLU A O 1
ATOM 1666 N N . TRP A 1 216 ? -12.359 -23.868 5.396 1.00 39.72 216 TRP A N 1
ATOM 1667 C CA . TRP A 1 216 ? -11.467 -24.705 4.608 1.00 39.72 216 TRP A CA 1
ATOM 1668 C C . TRP A 1 216 ? -11.347 -26.030 5.365 1.00 39.72 216 TRP A C 1
ATOM 1670 O O . TRP A 1 216 ? -10.351 -26.306 6.025 1.00 39.72 216 TRP A O 1
ATOM 1680 N N . GLY A 1 217 ? -12.449 -26.780 5.370 1.00 33.62 217 GLY A N 1
ATOM 1681 C CA . GLY A 1 217 ? -12.472 -28.182 5.734 1.00 33.62 217 GLY A CA 1
ATOM 1682 C C . GLY A 1 217 ? -11.745 -28.961 4.650 1.00 33.62 217 GLY A C 1
ATOM 1683 O O . GLY A 1 217 ? -11.951 -28.713 3.462 1.00 33.62 217 GLY A O 1
ATOM 1684 N N . GLU A 1 218 ? -10.860 -29.838 5.106 1.00 39.75 218 GLU A N 1
ATOM 1685 C CA . GLU A 1 218 ? -10.018 -30.741 4.330 1.00 39.75 218 GLU A CA 1
ATOM 1686 C C . GLU A 1 218 ? -10.719 -31.276 3.075 1.00 39.75 218 GLU A C 1
ATOM 1688 O O . GLU A 1 218 ? -11.825 -31.816 3.138 1.00 39.75 218 GLU A O 1
ATOM 1693 N N . THR A 1 219 ? -10.034 -31.194 1.939 1.00 34.12 219 THR A N 1
ATOM 1694 C CA . THR A 1 219 ? -10.278 -32.124 0.839 1.00 34.12 219 THR A CA 1
ATOM 1695 C C . THR A 1 219 ? -8.951 -32.740 0.438 1.00 34.12 219 THR A C 1
ATOM 1697 O O . THR A 1 219 ? -8.007 -32.014 0.124 1.00 34.12 219 THR A O 1
ATOM 1700 N N . GLU A 1 220 ? -8.953 -34.067 0.555 1.00 33.41 220 GLU A N 1
ATOM 1701 C CA . GLU A 1 220 ? -7.906 -35.076 0.348 1.00 33.41 220 GLU A CA 1
ATOM 1702 C C . GLU A 1 220 ? -7.003 -34.880 -0.879 1.00 33.41 220 GLU A C 1
ATOM 1704 O O . GLU A 1 220 ? -7.490 -34.410 -1.935 1.00 33.41 220 GLU A O 1
#